Protein AF-A0A3B9HZZ0-F1 (afdb_monomer_lite)

Radius of gyration: 21.15 Å; chains: 1; bounding box: 70×58×38 Å

Sequence (218 aa):
KIHPSITGIDLSHSAGIDRVEHLLAAAEKCGLFVMIHGGLSPDCQNSAAVRYGEAKYLSNVDWSLTKATVVIAHAGLFGHSDDDCRKNVLPIMEKLFQQHDHLAVDTSGISFNPLCLLLRSFDQKKIYFGSDALYEKPWMAMVRLWCALLQTAENCDEALVEIVGTNSSKLLAQRTASDPKERGVDEPFSRCNRIAQQLPTPEPYPVQDELSSKEYGS

Secondary structure (DSSP, 8-state):
-B-HHHHT--TTSHHHHHHHHHHHHHHHHHT--EEEE-S--TT-SSTTGGGTT-HHHHTTS-GGG--S-EEEEGGG-TT--HHHIIIIIHHHHHHHHHH-TTEEEE-TT--HHHHHHHHHHS-GGGEE----TTTS-HHHHHHHHHHHHHHH-SSHHHHHHIIIIIHHHHHHHTTTSS-TTT-----SHHHHHHHHTTSPPPPPPP------------

Foldseek 3Di:
DAECLQVVQALVDPRSLVVVLVVQLVCQVVLHEAEYEAAADVPRPDPVSRCRRALVSVLSHDNVSHLAAYEHECLNCAPHDLVCLVPPGLVSSLVVCVVHVSYAYENERHDQNSLLVVLQSDDLLRYAYDHVVVVGPSVVSLVSLLVSLVVHPPDSVVSSCNRYPVNVVVNVVSNVVPPVVVPPDDDPPVVVVVVVVPDPDDDDDDPDDDDDDDDDDD

Structure (mmCIF, N/CA/C/O backbone):
data_AF-A0A3B9HZZ0-F1
#
_entry.id   AF-A0A3B9HZZ0-F1
#
loop_
_atom_site.group_PDB
_atom_site.id
_atom_site.type_symbol
_atom_site.label_atom_id
_atom_site.label_alt_id
_atom_site.label_comp_id
_atom_site.label_asym_id
_atom_site.label_entity_id
_atom_site.label_seq_id
_atom_site.pdbx_PDB_ins_code
_atom_site.Cartn_x
_atom_site.Cartn_y
_atom_site.Cartn_z
_atom_site.occupancy
_atom_site.B_iso_or_equiv
_atom_site.auth_seq_id
_atom_site.auth_comp_id
_atom_site.auth_asym_id
_atom_site.auth_atom_id
_atom_site.pdbx_PDB_model_num
ATOM 1 N N . LYS A 1 1 ? -0.605 -14.035 1.118 1.00 94.69 1 LYS A N 1
ATOM 2 C CA . LYS A 1 1 ? 0.242 -13.022 0.447 1.00 94.69 1 LYS A CA 1
ATOM 3 C C . LYS A 1 1 ? 0.314 -13.359 -1.034 1.00 94.69 1 LYS A C 1
ATOM 5 O O . LYS A 1 1 ? 0.512 -14.524 -1.353 1.00 94.69 1 LYS A O 1
ATOM 10 N N . ILE A 1 2 ? 0.132 -12.374 -1.903 1.00 97.50 2 ILE A N 1
ATOM 11 C CA . ILE A 1 2 ? 0.264 -12.466 -3.357 1.00 97.50 2 ILE A CA 1
ATOM 12 C C . ILE A 1 2 ? 1.444 -11.573 -3.736 1.00 97.50 2 ILE A C 1
ATOM 14 O O . ILE A 1 2 ? 1.522 -10.439 -3.270 1.00 97.50 2 ILE A O 1
ATOM 18 N N . HIS A 1 3 ? 2.377 -12.067 -4.542 1.00 97.06 3 HIS A N 1
ATOM 19 C CA . HIS A 1 3 ? 3.512 -11.267 -5.000 1.00 97.06 3 HIS A CA 1
ATOM 20 C C . HIS A 1 3 ? 3.622 -11.355 -6.523 1.00 97.06 3 HIS A C 1
ATOM 22 O O . HIS A 1 3 ? 4.383 -12.190 -7.011 1.00 97.06 3 HIS A O 1
ATOM 28 N N . PRO A 1 4 ? 2.892 -10.504 -7.275 1.00 97.25 4 PRO A N 1
ATOM 29 C CA . PRO A 1 4 ? 2.731 -10.653 -8.722 1.00 97.25 4 PRO A CA 1
ATOM 30 C C . PRO A 1 4 ? 4.053 -10.841 -9.469 1.00 97.25 4 PRO A C 1
ATOM 32 O O . PRO A 1 4 ? 4.198 -11.806 -10.215 1.00 97.25 4 PRO A O 1
ATOM 35 N N . SER A 1 5 ? 5.053 -10.012 -9.162 1.00 96.50 5 SER A N 1
ATOM 36 C CA . SER A 1 5 ? 6.380 -10.061 -9.780 1.00 96.50 5 SER A CA 1
ATOM 37 C C . SER A 1 5 ? 7.127 -11.376 -9.525 1.00 96.50 5 SER A C 1
ATOM 39 O O . SER A 1 5 ? 7.580 -12.025 -10.462 1.00 96.50 5 SER A O 1
ATOM 41 N N . ILE A 1 6 ? 7.224 -11.820 -8.266 1.00 94.94 6 ILE A N 1
ATOM 42 C CA . ILE A 1 6 ? 7.986 -13.029 -7.900 1.00 94.94 6 ILE A CA 1
ATOM 43 C C . ILE A 1 6 ? 7.276 -14.305 -8.351 1.00 94.94 6 ILE A C 1
ATOM 45 O O . ILE A 1 6 ? 7.921 -15.263 -8.765 1.00 94.94 6 ILE A O 1
ATOM 49 N N . THR A 1 7 ? 5.944 -14.324 -8.303 1.00 94.94 7 THR A N 1
ATOM 50 C CA . THR A 1 7 ? 5.149 -15.488 -8.715 1.00 94.94 7 THR A CA 1
ATOM 51 C C . THR A 1 7 ? 4.794 -15.488 -10.205 1.00 94.94 7 THR A C 1
ATOM 53 O O . THR A 1 7 ? 4.089 -16.392 -10.649 1.00 94.94 7 THR A O 1
ATOM 56 N N . GLY A 1 8 ? 5.233 -14.479 -10.968 1.00 95.69 8 GLY A N 1
ATOM 57 C CA . GLY A 1 8 ? 4.951 -14.344 -12.400 1.00 95.69 8 GLY A CA 1
ATOM 58 C C . GLY A 1 8 ? 3.464 -14.191 -12.741 1.00 95.69 8 GLY A C 1
ATOM 59 O O . GLY A 1 8 ? 3.021 -14.683 -13.774 1.00 95.69 8 GLY A O 1
ATOM 60 N N . ILE A 1 9 ? 2.674 -13.564 -11.866 1.00 97.44 9 ILE A N 1
ATOM 61 C CA . ILE A 1 9 ? 1.252 -13.298 -12.115 1.00 97.44 9 ILE A CA 1
ATOM 62 C C . ILE A 1 9 ? 1.153 -11.939 -12.803 1.00 97.44 9 ILE A C 1
ATOM 64 O O . ILE A 1 9 ? 1.302 -10.908 -12.155 1.00 97.44 9 ILE A O 1
ATOM 68 N N . ASP A 1 10 ? 0.931 -11.946 -14.114 1.00 97.31 10 ASP A N 1
ATOM 69 C CA . ASP A 1 10 ? 0.887 -10.730 -14.924 1.00 97.31 10 ASP A CA 1
ATOM 70 C C . ASP A 1 10 ? -0.478 -10.031 -14.852 1.00 97.31 10 ASP A C 1
ATOM 72 O O . ASP A 1 10 ? -1.420 -10.407 -15.549 1.00 97.31 10 ASP A O 1
ATOM 76 N N . LEU A 1 11 ? -0.574 -8.980 -14.037 1.00 97.12 11 LEU A N 1
ATOM 77 C CA . LEU A 1 11 ? -1.801 -8.189 -13.871 1.00 97.12 11 LEU A CA 1
ATOM 78 C C . LEU A 1 11 ? -2.111 -7.251 -15.054 1.00 97.12 11 LEU A C 1
ATOM 80 O O . LEU A 1 11 ? -3.117 -6.541 -15.035 1.00 97.12 11 LEU A O 1
ATOM 84 N N . SER A 1 12 ? -1.272 -7.233 -16.094 1.00 96.44 12 SER A N 1
ATOM 85 C CA . SER A 1 12 ? -1.587 -6.562 -17.361 1.00 96.44 12 SER A CA 1
ATOM 86 C C . SER A 1 12 ? -2.405 -7.436 -18.321 1.00 96.44 12 SER A C 1
ATOM 88 O O . SER A 1 12 ? -2.917 -6.930 -19.318 1.00 96.44 12 SER A O 1
ATOM 90 N N . HIS A 1 13 ? -2.575 -8.725 -18.006 1.00 97.25 13 HIS A N 1
ATOM 91 C CA . HIS A 1 13 ? -3.322 -9.690 -18.811 1.00 97.25 13 HIS A CA 1
ATOM 92 C C . HIS A 1 13 ? -4.474 -10.315 -18.013 1.00 97.25 13 HIS A C 1
ATOM 94 O O . HIS A 1 13 ? -4.364 -10.536 -16.806 1.00 97.25 13 HIS A O 1
ATOM 100 N N . SER A 1 14 ? -5.558 -10.682 -18.707 1.00 97.75 14 SER A N 1
ATOM 101 C CA . SER A 1 14 ? -6.758 -11.264 -18.083 1.00 97.75 14 SER A CA 1
ATOM 102 C C . SER A 1 14 ? -6.449 -12.498 -17.237 1.00 97.75 14 SER A C 1
ATOM 104 O O . SER A 1 14 ? -6.903 -12.585 -16.109 1.00 97.75 14 SER A O 1
ATOM 106 N N . ALA A 1 15 ? -5.584 -13.402 -17.703 1.00 97.94 15 ALA A N 1
ATOM 107 C CA . ALA A 1 15 ? -5.243 -14.612 -16.952 1.00 97.94 15 ALA A CA 1
ATOM 108 C C . ALA A 1 15 ? -4.588 -14.330 -15.582 1.00 97.94 15 ALA A C 1
ATOM 110 O O . ALA A 1 15 ? -4.782 -15.090 -14.631 1.00 97.94 15 ALA A O 1
ATOM 111 N N . GLY A 1 16 ? -3.788 -13.262 -15.466 1.00 98.00 16 GLY A N 1
ATOM 112 C CA . GLY A 1 16 ? -3.197 -12.871 -14.186 1.00 98.00 16 GLY A CA 1
ATOM 113 C C . GLY A 1 16 ? -4.202 -12.169 -13.277 1.00 98.00 16 GLY A C 1
ATOM 114 O O . GLY A 1 16 ? -4.223 -12.454 -12.079 1.00 98.00 16 GLY A O 1
ATOM 115 N N . ILE A 1 17 ? -5.063 -11.326 -13.856 1.00 98.50 17 ILE A N 1
ATOM 116 C CA . ILE A 1 17 ? -6.191 -10.687 -13.165 1.00 98.50 17 ILE A CA 1
ATOM 117 C C . ILE A 1 17 ? -7.118 -11.761 -12.585 1.00 98.50 17 ILE A C 1
ATOM 119 O O . ILE A 1 17 ? -7.255 -11.840 -11.364 1.00 98.50 17 ILE A O 1
ATOM 123 N N . ASP A 1 18 ? -7.616 -12.670 -13.428 1.00 98.38 18 ASP A N 1
ATOM 124 C CA . ASP A 1 18 ? -8.484 -13.786 -13.045 1.00 98.38 18 ASP A CA 1
ATOM 125 C C . ASP A 1 18 ? -7.866 -14.573 -11.886 1.00 98.38 18 ASP A C 1
ATOM 127 O O . ASP A 1 18 ? -8.537 -14.928 -10.916 1.00 98.38 18 ASP A O 1
ATOM 131 N N . ARG A 1 19 ? -6.558 -14.847 -11.940 1.00 98.06 19 ARG A N 1
ATOM 132 C CA . ARG A 1 19 ? -5.873 -15.589 -10.877 1.00 98.06 19 ARG A CA 1
ATOM 133 C C . ARG A 1 19 ? -5.902 -14.854 -9.538 1.00 98.06 19 ARG A C 1
ATOM 135 O O . ARG A 1 19 ? -6.089 -15.510 -8.513 1.00 98.06 19 ARG A O 1
ATOM 142 N N . VAL A 1 20 ? -5.702 -13.536 -9.517 1.00 98.25 20 VAL A N 1
ATOM 143 C CA . VAL A 1 20 ? -5.818 -12.744 -8.281 1.00 98.25 20 VAL A CA 1
ATOM 144 C C . VAL A 1 20 ? -7.258 -12.722 -7.793 1.00 98.25 20 VAL A C 1
ATOM 146 O O . VAL A 1 20 ? -7.489 -12.971 -6.614 1.00 98.25 20 VAL A O 1
ATOM 149 N N . GLU A 1 21 ? -8.220 -12.521 -8.681 1.00 98.25 21 GLU A N 1
ATOM 150 C CA . GLU A 1 21 ? -9.646 -12.495 -8.351 1.00 98.25 21 GLU A CA 1
ATOM 151 C C . GLU A 1 21 ? -10.127 -13.806 -7.708 1.00 98.25 21 GLU A C 1
ATOM 153 O O . GLU A 1 21 ? -10.795 -13.793 -6.670 1.00 98.25 21 GLU A O 1
ATOM 158 N N . HIS A 1 22 ? -9.684 -14.957 -8.224 1.00 97.69 22 HIS A N 1
ATOM 159 C CA . HIS A 1 22 ? -9.945 -16.255 -7.594 1.00 97.69 22 HIS A CA 1
ATOM 160 C C . HIS A 1 22 ? -9.327 -16.361 -6.191 1.00 97.69 22 HIS A C 1
ATOM 162 O O . HIS A 1 22 ? -9.936 -16.946 -5.290 1.00 97.69 22 HIS A O 1
ATOM 168 N N . LEU A 1 23 ? -8.130 -15.800 -5.978 1.00 96.81 23 LEU A N 1
ATOM 169 C CA . LEU A 1 23 ? -7.490 -15.769 -4.659 1.00 96.81 23 LEU A CA 1
ATOM 170 C C . LEU A 1 23 ? -8.239 -14.851 -3.685 1.00 96.81 23 LEU A C 1
ATOM 172 O O . LEU A 1 23 ? -8.365 -15.214 -2.516 1.00 96.81 23 LEU A O 1
ATOM 176 N N . LEU A 1 24 ? -8.766 -13.712 -4.148 1.00 96.75 24 LEU A N 1
ATOM 177 C CA . LEU A 1 24 ? -9.600 -12.811 -3.343 1.00 96.75 24 LEU A CA 1
ATOM 178 C C . LEU A 1 24 ? -10.889 -13.511 -2.895 1.00 96.75 24 LEU A C 1
ATOM 180 O O . LEU A 1 24 ? -11.183 -13.550 -1.699 1.00 96.75 24 LEU A O 1
ATOM 184 N N . ALA A 1 25 ? -11.601 -14.145 -3.829 1.00 95.19 25 ALA A N 1
ATOM 185 C CA . ALA A 1 25 ? -12.824 -14.887 -3.531 1.00 95.19 25 ALA A CA 1
ATOM 186 C C . ALA A 1 25 ? -12.575 -16.080 -2.586 1.00 95.19 25 ALA A C 1
ATOM 188 O O . ALA A 1 25 ? -13.404 -16.399 -1.731 1.00 95.19 25 ALA A O 1
ATOM 189 N N . ALA A 1 26 ? -11.429 -16.757 -2.716 1.00 93.94 26 ALA A N 1
ATOM 190 C CA . ALA A 1 26 ? -11.036 -17.826 -1.801 1.00 93.94 26 ALA A CA 1
ATOM 191 C C . ALA A 1 26 ? -10.685 -17.293 -0.401 1.00 93.94 26 ALA A C 1
ATOM 193 O O . ALA A 1 26 ? -11.052 -17.910 0.599 1.00 93.94 26 ALA A O 1
ATOM 194 N N . ALA A 1 27 ? -9.998 -16.152 -0.318 1.00 91.44 27 ALA A N 1
ATOM 195 C CA . ALA A 1 27 ? -9.627 -15.529 0.947 1.00 91.44 27 ALA A CA 1
ATOM 196 C C . ALA A 1 27 ? -10.857 -15.096 1.758 1.00 91.44 27 ALA A C 1
ATOM 198 O O . ALA A 1 27 ? -10.907 -15.381 2.955 1.00 91.44 27 ALA A O 1
ATOM 199 N N . GLU A 1 28 ? -11.873 -14.531 1.095 1.00 90.00 28 GLU A N 1
ATOM 200 C CA . GLU A 1 28 ? -13.177 -14.210 1.693 1.00 90.00 28 GLU A CA 1
ATOM 201 C C . GLU A 1 28 ? -13.801 -15.446 2.356 1.00 90.00 28 GLU A C 1
ATOM 203 O O . GLU A 1 28 ? -14.109 -15.438 3.547 1.00 90.00 28 GLU A O 1
ATOM 208 N N . LYS A 1 29 ? -13.903 -16.562 1.620 1.00 90.44 29 LYS A N 1
ATOM 209 C CA . LYS A 1 29 ? -14.470 -17.823 2.139 1.00 90.44 29 LYS A CA 1
ATOM 210 C C . LYS A 1 29 ? -13.692 -18.378 3.333 1.00 90.44 29 LYS A C 1
ATOM 212 O O . LYS A 1 29 ? -14.265 -19.020 4.213 1.00 90.44 29 LYS A O 1
ATOM 217 N N . CYS A 1 30 ? -12.385 -18.143 3.368 1.00 89.12 30 CYS A N 1
ATOM 218 C CA . CYS A 1 30 ? -11.520 -18.569 4.462 1.00 89.12 30 CYS A CA 1
ATOM 219 C C . CYS A 1 30 ? -11.508 -17.585 5.646 1.00 89.12 30 CYS A C 1
ATOM 221 O O . CYS A 1 30 ? -10.978 -17.936 6.705 1.00 89.12 30 CYS A O 1
ATOM 223 N N . GLY A 1 31 ? -12.085 -16.387 5.504 1.00 87.94 31 GLY A N 1
ATOM 224 C CA . GLY A 1 31 ? -11.996 -15.317 6.499 1.00 87.94 31 GLY A CA 1
ATOM 225 C C . GLY A 1 31 ? -10.560 -14.826 6.694 1.00 87.94 31 GLY A C 1
ATOM 226 O O . GLY A 1 31 ? -10.133 -14.576 7.821 1.00 87.94 31 GLY A O 1
ATOM 227 N N . LEU A 1 32 ? -9.775 -14.782 5.615 1.00 90.62 32 LEU A N 1
ATOM 228 C CA . LEU A 1 32 ? -8.387 -14.331 5.637 1.00 90.62 32 LEU A CA 1
ATOM 229 C C . LEU A 1 32 ? -8.271 -12.985 4.931 1.00 90.62 32 LEU A C 1
ATOM 231 O O . LEU A 1 32 ? -8.752 -12.824 3.813 1.00 90.62 32 LEU A O 1
ATOM 235 N N . PHE A 1 33 ? -7.560 -12.047 5.552 1.00 94.44 33 PHE A N 1
ATOM 236 C CA . PHE A 1 33 ? -7.118 -10.853 4.847 1.00 94.44 33 PHE A CA 1
ATOM 237 C C . PHE A 1 33 ? -6.117 -11.231 3.748 1.00 94.44 33 PHE A C 1
ATOM 239 O O . PHE A 1 33 ? -5.389 -12.231 3.837 1.00 94.44 33 PHE A O 1
ATOM 246 N N . VAL A 1 34 ? -6.051 -10.406 2.711 1.00 96.44 34 VAL A N 1
ATOM 247 C CA . VAL A 1 34 ? -5.092 -10.568 1.620 1.00 96.44 34 VAL A CA 1
ATOM 248 C C . VAL A 1 34 ? -4.033 -9.493 1.746 1.00 96.44 34 VAL A C 1
ATOM 250 O O . VAL A 1 34 ? -4.322 -8.343 2.034 1.00 96.44 34 VAL A O 1
ATOM 253 N N . MET A 1 35 ? -2.783 -9.871 1.518 1.00 97.50 35 MET A N 1
ATOM 254 C CA . MET A 1 35 ? -1.702 -8.917 1.310 1.00 97.50 35 MET A CA 1
ATOM 255 C C . MET A 1 35 ? -1.186 -9.118 -0.104 1.00 97.50 35 MET A C 1
ATOM 257 O O . MET A 1 35 ? -0.834 -10.252 -0.444 1.00 97.50 35 MET A O 1
ATOM 261 N N . ILE A 1 36 ? -1.147 -8.063 -0.907 1.00 98.38 36 ILE A N 1
ATOM 262 C CA . ILE A 1 36 ? -0.610 -8.088 -2.267 1.00 98.38 36 ILE A CA 1
ATOM 263 C C . ILE A 1 36 ? 0.563 -7.119 -2.384 1.00 98.38 36 ILE A C 1
ATOM 265 O O . ILE A 1 36 ? 0.496 -6.000 -1.892 1.00 98.38 36 ILE A O 1
ATOM 269 N N . HIS A 1 37 ? 1.651 -7.562 -3.010 1.00 97.81 37 HIS A N 1
ATOM 270 C CA . HIS A 1 37 ? 2.793 -6.697 -3.299 1.00 97.81 37 HIS A CA 1
ATOM 271 C C . HIS A 1 37 ? 2.400 -5.598 -4.287 1.00 97.81 37 HIS A C 1
ATOM 273 O O . HIS A 1 37 ? 1.934 -5.919 -5.382 1.00 97.81 37 HIS A O 1
ATOM 279 N N . GLY A 1 38 ? 2.613 -4.336 -3.910 1.00 97.31 38 GLY A N 1
ATOM 280 C CA . GLY A 1 38 ? 2.399 -3.178 -4.770 1.00 97.31 38 GLY A CA 1
ATOM 281 C C . GLY A 1 38 ? 3.704 -2.475 -5.148 1.00 97.31 38 GLY A C 1
ATOM 282 O O . GLY A 1 38 ? 4.652 -2.427 -4.367 1.00 97.31 38 GLY A O 1
ATOM 283 N N . GLY A 1 39 ? 3.719 -1.882 -6.339 1.00 96.81 39 GLY A N 1
ATOM 284 C CA . GLY A 1 39 ? 4.863 -1.162 -6.897 1.00 96.81 39 GLY A CA 1
ATOM 285 C C . GLY A 1 39 ? 5.739 -2.046 -7.780 1.00 96.81 39 GLY A C 1
ATOM 286 O O . GLY A 1 39 ? 5.318 -3.103 -8.262 1.00 96.81 39 GLY A O 1
ATOM 287 N N . LEU A 1 40 ? 6.970 -1.599 -8.007 1.00 96.88 40 LEU A N 1
ATOM 288 C CA . LEU A 1 40 ? 7.963 -2.341 -8.775 1.00 96.88 40 LEU A CA 1
ATOM 289 C C . LEU A 1 40 ? 8.542 -3.506 -7.961 1.00 96.88 40 LEU A C 1
ATOM 291 O O . LEU A 1 40 ? 8.210 -3.748 -6.802 1.00 96.88 40 LEU A O 1
ATOM 295 N N . SER A 1 41 ? 9.413 -4.290 -8.580 1.00 94.62 41 SER A N 1
ATOM 296 C CA . SER A 1 41 ? 10.226 -5.305 -7.906 1.00 94.62 41 SER A CA 1
ATOM 297 C C . SER A 1 41 ? 11.591 -5.363 -8.585 1.00 94.62 41 SER A C 1
ATOM 299 O O . SER A 1 41 ? 11.821 -6.275 -9.376 1.00 94.62 41 SER A O 1
ATOM 301 N N . PRO A 1 42 ? 12.463 -4.361 -8.365 1.00 91.44 42 PRO A N 1
ATOM 302 C CA . PRO A 1 42 ? 13.707 -4.198 -9.121 1.00 91.44 42 PRO A CA 1
ATOM 303 C C . PRO A 1 42 ? 14.648 -5.405 -9.011 1.00 91.44 42 PRO A C 1
ATOM 305 O O . PRO A 1 42 ? 15.357 -5.703 -9.965 1.00 91.44 42 PRO A O 1
ATOM 308 N N . ASP A 1 43 ? 14.585 -6.143 -7.901 1.00 88.50 43 ASP A N 1
ATOM 309 C CA . ASP A 1 43 ? 15.397 -7.345 -7.671 1.00 88.50 43 ASP A CA 1
ATOM 310 C C . ASP A 1 43 ? 14.804 -8.620 -8.305 1.00 88.50 43 ASP A C 1
ATOM 312 O O . ASP A 1 43 ? 15.331 -9.722 -8.139 1.00 88.50 43 ASP A O 1
ATOM 316 N N . CYS A 1 44 ? 13.685 -8.509 -9.028 1.00 92.12 44 CYS A N 1
ATOM 317 C CA . CYS A 1 44 ? 13.097 -9.639 -9.733 1.00 92.12 44 CYS A CA 1
ATOM 318 C C . CYS A 1 44 ? 13.990 -10.055 -10.910 1.00 92.12 44 CYS A C 1
ATOM 320 O O . CYS A 1 44 ? 14.267 -9.266 -11.810 1.00 92.12 44 CYS A O 1
ATOM 322 N N . GLN A 1 45 ? 14.386 -11.331 -10.942 1.00 91.38 45 GLN A N 1
ATOM 323 C CA . GLN A 1 45 ? 15.230 -11.880 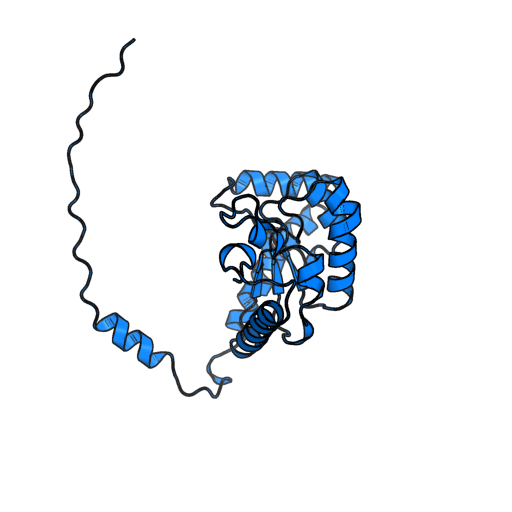-12.011 1.00 91.38 45 GLN A CA 1
ATOM 324 C C . GLN A 1 45 ? 14.578 -11.783 -13.399 1.00 91.38 45 GLN A C 1
ATOM 326 O O . GLN A 1 45 ? 15.271 -11.649 -14.405 1.00 91.38 45 GLN A O 1
ATOM 331 N N . ASN A 1 46 ? 13.244 -11.849 -13.464 1.00 94.06 46 ASN A N 1
ATOM 332 C CA . ASN A 1 46 ? 12.501 -11.655 -14.700 1.00 94.06 46 ASN A CA 1
ATOM 333 C C . ASN A 1 46 ? 12.179 -10.165 -14.885 1.00 94.06 46 ASN A C 1
ATOM 335 O O . ASN A 1 46 ? 11.256 -9.640 -14.260 1.00 94.06 46 ASN A O 1
ATOM 339 N N . SER A 1 47 ? 12.897 -9.509 -15.798 1.00 93.50 47 SER A N 1
ATOM 340 C CA . SER A 1 47 ? 12.743 -8.078 -16.086 1.00 93.50 47 SER A CA 1
ATOM 341 C C . SER A 1 47 ? 11.328 -7.683 -16.520 1.00 93.50 47 SER A C 1
ATOM 343 O O . SER A 1 47 ? 10.881 -6.582 -16.200 1.00 93.50 47 SER A O 1
ATOM 345 N N . ALA A 1 48 ? 10.591 -8.574 -17.192 1.00 92.50 48 ALA A N 1
ATOM 346 C CA . ALA A 1 48 ? 9.198 -8.322 -17.558 1.00 92.50 48 ALA A CA 1
ATOM 347 C C . ALA A 1 48 ? 8.279 -8.311 -16.324 1.00 92.50 48 ALA A C 1
ATOM 349 O O . ALA A 1 48 ? 7.362 -7.495 -16.239 1.00 92.50 48 ALA A O 1
ATOM 350 N N . ALA A 1 49 ? 8.562 -9.170 -15.341 1.00 96.12 49 ALA A N 1
ATOM 351 C CA . ALA A 1 49 ? 7.734 -9.334 -14.151 1.00 96.12 49 ALA A CA 1
ATOM 352 C C . ALA A 1 49 ? 7.943 -8.240 -13.095 1.00 96.12 49 ALA A C 1
ATOM 354 O O . ALA A 1 49 ? 7.064 -8.046 -12.260 1.00 96.12 49 ALA A O 1
ATOM 355 N N . VAL A 1 50 ? 9.043 -7.475 -13.159 1.00 97.00 50 VAL A N 1
ATOM 356 C CA . VAL A 1 50 ? 9.343 -6.320 -12.276 1.00 97.00 50 VAL A CA 1
ATOM 357 C C . VAL A 1 50 ? 8.137 -5.395 -12.099 1.00 97.00 50 VAL A C 1
ATOM 359 O O . VAL A 1 50 ? 7.957 -4.793 -11.045 1.00 97.00 50 VAL A O 1
ATOM 362 N N . ARG A 1 51 ? 7.325 -5.272 -13.149 1.00 97.00 51 ARG A N 1
ATOM 363 C CA . ARG A 1 51 ? 6.241 -4.301 -13.269 1.00 97.00 51 ARG A CA 1
ATOM 364 C C . ARG A 1 51 ? 4.865 -4.854 -12.911 1.00 97.00 51 ARG A C 1
ATOM 366 O O . ARG A 1 51 ? 3.910 -4.090 -12.863 1.00 97.00 51 ARG A O 1
ATOM 373 N N . TYR A 1 52 ? 4.729 -6.154 -12.666 1.00 97.75 52 TYR A N 1
ATOM 374 C CA . TYR A 1 52 ? 3.415 -6.792 -12.526 1.00 97.75 52 TYR A CA 1
ATOM 375 C C . TYR A 1 52 ? 2.624 -6.331 -11.293 1.00 97.75 52 TYR A C 1
ATOM 377 O O . TYR A 1 52 ? 1.407 -6.480 -11.281 1.00 97.75 52 TYR A O 1
ATOM 385 N N . GLY A 1 53 ? 3.283 -5.751 -10.285 1.00 97.06 53 GLY A N 1
ATOM 386 C CA . GLY A 1 53 ? 2.646 -5.160 -9.101 1.00 97.06 53 GLY A CA 1
ATOM 387 C C . GLY A 1 53 ? 2.357 -3.654 -9.186 1.00 97.06 53 GLY A C 1
ATOM 388 O O . GLY A 1 53 ? 1.922 -3.079 -8.190 1.00 97.06 53 GLY A O 1
ATOM 389 N N . GLU A 1 54 ? 2.611 -2.983 -10.317 1.00 98.00 54 GLU A N 1
ATOM 390 C CA . GLU A 1 54 ? 2.389 -1.532 -10.440 1.00 98.00 54 GLU A CA 1
ATOM 391 C C . GLU A 1 54 ? 0.912 -1.146 -10.232 1.00 98.00 54 GLU A C 1
ATOM 393 O O . GLU A 1 54 ? -0.003 -1.859 -10.655 1.00 98.00 54 GLU A O 1
ATOM 398 N N . ALA A 1 55 ? 0.669 0.047 -9.674 1.00 98.06 55 ALA A N 1
ATOM 399 C CA . ALA A 1 55 ? -0.678 0.554 -9.384 1.00 98.06 55 ALA A CA 1
ATOM 400 C C . ALA A 1 55 ? -1.628 0.532 -10.595 1.00 98.06 55 ALA A C 1
ATOM 402 O O . ALA A 1 55 ? -2.786 0.147 -10.458 1.00 98.06 55 ALA A O 1
ATOM 403 N N . LYS A 1 56 ? -1.136 0.865 -11.797 1.00 98.00 56 LYS A N 1
ATOM 404 C CA . LYS A 1 56 ? -1.925 0.815 -13.045 1.00 98.00 56 LYS A CA 1
ATOM 405 C C . LYS A 1 56 ? -2.439 -0.580 -13.418 1.00 98.00 56 LYS A C 1
ATOM 407 O O . LYS A 1 56 ? -3.367 -0.688 -14.209 1.00 98.00 56 LYS A O 1
ATOM 412 N N . TYR A 1 57 ? -1.804 -1.642 -12.925 1.00 98.19 57 TYR A N 1
ATOM 413 C CA . TYR A 1 57 ? -2.248 -3.013 -13.169 1.00 98.19 57 TYR A CA 1
ATOM 414 C C . TYR A 1 57 ? -3.077 -3.535 -12.003 1.00 98.19 57 TYR A C 1
ATOM 416 O O . TYR A 1 57 ? -4.071 -4.219 -12.224 1.00 98.19 57 TYR A O 1
ATOM 424 N N . LEU A 1 58 ? -2.748 -3.130 -10.771 1.00 98.06 58 LEU A N 1
ATOM 425 C CA . LEU A 1 58 ? -3.629 -3.336 -9.619 1.00 98.06 58 LEU A CA 1
ATOM 426 C C . LEU A 1 58 ? -5.022 -2.736 -9.862 1.00 98.06 58 LEU A C 1
ATOM 428 O O . LEU A 1 58 ? -6.016 -3.322 -9.446 1.00 98.06 58 LEU A O 1
ATOM 432 N N . SER A 1 59 ? -5.124 -1.618 -10.588 1.00 97.56 59 SER A N 1
ATOM 433 C CA . SER A 1 59 ? -6.416 -1.014 -10.928 1.00 97.56 59 SER A CA 1
ATOM 434 C C . SER A 1 59 ? -7.283 -1.816 -11.899 1.00 97.56 59 SER A C 1
ATOM 436 O O . SER A 1 59 ? -8.431 -1.440 -12.111 1.00 97.56 59 SER A O 1
ATOM 438 N N . ASN A 1 60 ? -6.755 -2.887 -12.496 1.00 97.00 60 ASN A N 1
ATOM 439 C CA . ASN A 1 60 ? -7.517 -3.755 -13.395 1.00 97.00 60 ASN A CA 1
ATOM 440 C C . ASN A 1 60 ? -8.234 -4.897 -12.662 1.00 97.00 60 ASN A C 1
ATOM 442 O O . ASN A 1 60 ? -9.058 -5.567 -13.273 1.00 97.00 60 ASN A O 1
ATOM 446 N N . VAL A 1 61 ? -7.893 -5.146 -11.396 1.00 98.06 61 VAL A N 1
ATOM 447 C CA . VAL A 1 61 ? -8.472 -6.225 -10.587 1.00 98.06 61 VAL A CA 1
ATOM 448 C C . VAL A 1 61 ? -9.807 -5.775 -10.001 1.00 98.06 61 VAL A C 1
ATOM 450 O O . VAL A 1 61 ? -9.895 -4.677 -9.445 1.00 98.06 61 VAL A O 1
ATOM 453 N N . ASP A 1 62 ? -10.830 -6.630 -10.054 1.00 97.19 62 ASP A N 1
ATOM 454 C CA . ASP A 1 62 ? -12.073 -6.396 -9.323 1.00 97.19 62 ASP A CA 1
ATOM 455 C C . ASP A 1 62 ? -11.895 -6.681 -7.823 1.00 97.19 62 ASP A C 1
ATOM 457 O O . ASP A 1 62 ? -12.049 -7.799 -7.320 1.00 97.19 62 ASP A O 1
ATOM 461 N N . TRP A 1 63 ? -11.581 -5.627 -7.071 1.00 97.19 63 TRP A N 1
ATOM 462 C CA . TRP A 1 63 ? -11.422 -5.703 -5.620 1.00 97.19 63 TRP A CA 1
ATOM 463 C C . TRP A 1 63 ? -12.741 -5.920 -4.874 1.00 97.19 63 TRP A C 1
ATOM 465 O O . TRP A 1 63 ? -12.703 -6.255 -3.690 1.00 97.19 63 TRP A O 1
ATOM 475 N N . SER A 1 64 ? -13.901 -5.761 -5.525 1.00 95.31 64 SER A N 1
ATOM 476 C CA . SER A 1 64 ? -15.214 -5.952 -4.892 1.00 95.31 64 SER A CA 1
ATOM 477 C C . SER A 1 64 ? -15.573 -7.423 -4.645 1.00 95.31 64 SER A C 1
ATOM 479 O O . SER A 1 64 ? -16.511 -7.716 -3.902 1.00 95.31 64 SER A O 1
ATOM 481 N N . LEU A 1 65 ? -14.784 -8.356 -5.193 1.00 93.69 65 LEU A N 1
ATOM 482 C CA . LEU A 1 65 ? -14.944 -9.805 -5.021 1.00 93.69 65 LEU A CA 1
ATOM 483 C C . LEU A 1 65 ? -14.648 -10.313 -3.601 1.00 93.69 65 LEU A C 1
ATOM 485 O O . LEU A 1 65 ? -14.857 -11.492 -3.308 1.00 93.69 65 LEU A O 1
ATOM 489 N N . THR A 1 66 ? -14.153 -9.449 -2.719 1.00 93.88 66 THR A N 1
ATOM 490 C CA . THR A 1 66 ? -13.913 -9.750 -1.309 1.00 93.88 66 THR A CA 1
ATOM 491 C C . THR A 1 66 ? -14.355 -8.582 -0.436 1.00 93.88 66 THR A C 1
ATOM 493 O O . THR A 1 66 ? -14.308 -7.427 -0.858 1.00 93.88 66 THR A O 1
ATOM 496 N N . LYS A 1 67 ? -14.788 -8.884 0.787 1.00 91.44 67 LYS A N 1
ATOM 497 C CA . LYS A 1 67 ? -15.027 -7.896 1.847 1.00 91.44 67 LYS A CA 1
ATOM 498 C C . LYS A 1 67 ? -13.945 -7.964 2.921 1.00 91.44 67 LYS A C 1
ATOM 500 O O . LYS A 1 67 ? -13.831 -7.040 3.727 1.00 91.44 67 LYS A O 1
ATOM 505 N N . ALA A 1 68 ? -13.151 -9.035 2.941 1.00 92.19 68 ALA A N 1
ATOM 506 C CA . ALA A 1 68 ? -11.966 -9.141 3.773 1.00 92.19 68 ALA A CA 1
ATOM 507 C C . ALA A 1 68 ? -10.976 -8.018 3.448 1.00 92.19 68 ALA A C 1
ATOM 509 O O . ALA A 1 68 ? -10.842 -7.590 2.301 1.00 92.19 68 ALA A O 1
ATOM 510 N N . THR A 1 69 ? -10.243 -7.557 4.462 1.00 95.56 69 THR A N 1
ATOM 511 C CA . THR A 1 69 ? -9.244 -6.505 4.269 1.00 95.56 69 THR A CA 1
ATOM 512 C C . THR A 1 69 ? -8.190 -6.933 3.245 1.00 95.56 69 THR A C 1
ATOM 514 O O . THR A 1 69 ? -7.653 -8.043 3.311 1.00 95.56 69 THR A O 1
ATOM 517 N N . VAL A 1 70 ? -7.863 -6.036 2.315 1.00 97.75 70 VAL A N 1
ATOM 518 C CA . VAL A 1 70 ? -6.762 -6.217 1.363 1.00 97.75 70 VAL A CA 1
ATOM 519 C C . VAL A 1 70 ? -5.710 -5.148 1.624 1.00 97.75 70 VAL A C 1
ATOM 521 O O . VAL A 1 70 ? -5.959 -3.961 1.440 1.00 97.75 70 VAL A O 1
ATOM 524 N N . VAL A 1 71 ? -4.523 -5.575 2.046 1.00 98.12 71 VAL A N 1
ATOM 525 C CA . VAL A 1 71 ? -3.366 -4.707 2.270 1.00 98.12 71 VAL A CA 1
ATOM 526 C C . VAL A 1 71 ? -2.495 -4.699 1.016 1.00 98.12 71 VAL A C 1
ATOM 528 O O . VAL A 1 71 ? -1.931 -5.728 0.634 1.00 98.12 71 VAL A O 1
ATOM 531 N N . ILE A 1 72 ? -2.362 -3.540 0.380 1.00 98.50 72 ILE A N 1
ATOM 532 C CA . ILE A 1 72 ? -1.409 -3.312 -0.704 1.00 98.50 72 ILE A CA 1
ATOM 533 C C . ILE A 1 72 ? -0.071 -2.924 -0.071 1.00 98.50 72 ILE A C 1
ATOM 535 O O . ILE A 1 72 ? 0.085 -1.834 0.485 1.00 98.50 72 ILE A O 1
ATOM 539 N N . ALA A 1 73 ? 0.886 -3.848 -0.123 1.00 98.00 73 ALA A N 1
ATOM 540 C CA . ALA A 1 73 ? 2.195 -3.671 0.488 1.00 98.00 73 ALA A CA 1
ATOM 541 C C . ALA A 1 73 ? 2.954 -2.514 -0.166 1.00 98.00 73 ALA A C 1
ATOM 543 O O . ALA A 1 73 ? 2.802 -2.250 -1.366 1.00 98.00 73 ALA A O 1
ATOM 544 N N . HIS A 1 74 ? 3.756 -1.824 0.644 1.00 97.62 74 HIS A N 1
ATOM 545 C CA . HIS A 1 74 ? 4.525 -0.644 0.253 1.00 97.62 74 HIS A CA 1
ATOM 546 C C . HIS A 1 74 ? 3.664 0.490 -0.325 1.00 97.62 74 HIS A C 1
ATOM 548 O O . HIS A 1 74 ? 4.165 1.346 -1.057 1.00 97.62 74 HIS A O 1
ATOM 554 N N . ALA A 1 75 ? 2.352 0.461 -0.073 1.00 97.88 75 ALA A N 1
ATOM 555 C CA . ALA A 1 75 ? 1.357 1.366 -0.639 1.00 97.88 75 ALA A CA 1
ATOM 556 C C . ALA A 1 75 ? 1.358 1.483 -2.177 1.00 97.88 75 ALA A C 1
ATOM 558 O O . ALA A 1 75 ? 0.864 2.467 -2.724 1.00 97.88 75 ALA A O 1
ATOM 559 N N . GLY A 1 76 ? 1.934 0.510 -2.891 1.00 97.75 76 GLY A N 1
ATOM 560 C CA . GLY A 1 76 ? 2.153 0.627 -4.336 1.00 97.75 76 GLY A CA 1
ATOM 561 C C . GLY A 1 76 ? 3.348 1.502 -4.741 1.00 97.75 76 GLY A C 1
ATOM 562 O O . GLY A 1 76 ? 3.612 1.634 -5.930 1.00 97.75 76 GLY A O 1
ATOM 563 N N . LEU A 1 77 ? 4.077 2.089 -3.787 1.00 97.88 77 LEU A N 1
ATOM 564 C CA . LEU A 1 77 ? 5.129 3.088 -4.021 1.00 97.88 77 LEU A CA 1
ATOM 565 C C . LEU A 1 77 ? 6.531 2.479 -4.181 1.00 97.88 77 LEU A C 1
ATOM 567 O O . LEU A 1 77 ? 7.476 3.189 -4.524 1.00 97.88 77 LEU A O 1
ATOM 571 N N . PHE A 1 78 ? 6.699 1.179 -3.923 1.00 96.19 78 PHE A N 1
ATOM 572 C CA . PHE A 1 78 ? 8.019 0.550 -3.921 1.00 96.19 78 PHE A CA 1
ATOM 573 C C . PHE A 1 78 ? 8.727 0.667 -5.275 1.00 96.19 78 PHE A C 1
ATOM 575 O O . PHE A 1 78 ? 8.149 0.388 -6.326 1.00 96.19 78 PHE A O 1
ATOM 582 N N . GLY A 1 79 ? 9.999 1.068 -5.242 1.00 94.69 79 GLY A N 1
ATOM 583 C CA . GLY A 1 79 ? 10.846 1.229 -6.426 1.00 94.69 79 GLY A CA 1
ATOM 584 C C . GLY A 1 79 ? 10.537 2.451 -7.301 1.00 94.69 79 GLY A C 1
ATOM 585 O O . GLY A 1 79 ? 11.267 2.689 -8.262 1.00 94.69 79 GLY A O 1
ATOM 586 N N . HIS A 1 80 ? 9.510 3.242 -6.983 1.00 96.81 80 HIS A N 1
ATOM 587 C CA . HIS A 1 80 ? 9.183 4.467 -7.710 1.00 96.81 80 HIS A CA 1
ATOM 588 C C . HIS A 1 80 ? 9.936 5.683 -7.141 1.00 96.81 80 HIS A C 1
ATOM 590 O O . HIS A 1 80 ? 10.275 5.736 -5.958 1.00 96.81 80 HIS A O 1
ATOM 596 N N . SER A 1 81 ? 10.200 6.682 -7.988 1.00 95.88 81 SER A N 1
ATOM 597 C CA . SER A 1 81 ? 10.747 7.972 -7.546 1.00 95.88 81 SER A CA 1
ATOM 598 C C . SER A 1 81 ? 9.657 8.850 -6.924 1.00 95.88 81 SER A C 1
ATOM 600 O O . SER A 1 81 ? 8.472 8.640 -7.178 1.00 95.88 81 SER A O 1
ATOM 602 N N . ASP A 1 82 ? 10.036 9.879 -6.162 1.00 95.56 82 ASP A N 1
ATOM 603 C CA . ASP A 1 82 ? 9.084 10.822 -5.550 1.00 95.56 82 ASP A CA 1
ATOM 604 C C . ASP A 1 82 ? 8.156 11.488 -6.583 1.00 95.56 82 ASP A C 1
ATOM 606 O O . ASP A 1 82 ? 6.959 11.667 -6.342 1.00 95.56 82 ASP A O 1
ATOM 610 N N . ASP A 1 83 ? 8.708 11.858 -7.742 1.00 97.44 83 ASP A N 1
ATOM 611 C CA . ASP A 1 83 ? 7.962 12.509 -8.824 1.00 97.44 83 ASP A CA 1
ATOM 612 C C . ASP A 1 83 ? 6.951 11.550 -9.464 1.00 97.44 83 ASP A C 1
ATOM 614 O O . ASP A 1 83 ? 5.795 11.913 -9.685 1.00 97.44 83 ASP A O 1
ATOM 618 N N . ASP A 1 84 ? 7.367 10.304 -9.690 1.00 97.62 84 ASP A N 1
ATOM 619 C CA . ASP A 1 84 ? 6.514 9.262 -10.253 1.00 97.62 84 ASP A CA 1
ATOM 620 C C . ASP A 1 84 ? 5.410 8.843 -9.271 1.00 97.62 84 ASP A C 1
ATOM 622 O O . ASP A 1 84 ? 4.241 8.742 -9.650 1.00 97.62 84 ASP A O 1
ATOM 626 N N . CYS A 1 85 ? 5.749 8.725 -7.980 1.00 97.94 85 CYS A N 1
ATOM 627 C CA . CYS A 1 85 ? 4.783 8.495 -6.907 1.00 97.94 85 CYS A CA 1
ATOM 628 C C . CYS A 1 85 ? 3.666 9.543 -6.940 1.00 97.94 85 CYS A C 1
ATOM 630 O O . CYS A 1 85 ? 2.487 9.192 -6.927 1.00 97.94 85 CYS A O 1
ATOM 632 N N . ARG A 1 86 ? 4.030 10.829 -7.024 1.00 97.25 86 ARG A N 1
ATOM 633 C CA . ARG A 1 86 ? 3.075 11.945 -7.028 1.00 97.25 86 ARG A CA 1
ATOM 634 C C . ARG A 1 86 ? 2.223 11.991 -8.296 1.00 97.25 86 ARG A C 1
ATOM 636 O O . ARG A 1 86 ? 1.035 12.280 -8.208 1.00 97.25 86 ARG A O 1
ATOM 643 N N . LYS A 1 87 ? 2.828 11.790 -9.468 1.00 97.56 87 LYS A N 1
ATOM 644 C CA . LYS A 1 87 ? 2.156 12.013 -10.758 1.00 97.56 87 LYS A CA 1
ATOM 645 C C . LYS A 1 87 ? 1.353 10.813 -11.237 1.00 97.56 87 LYS A C 1
ATOM 647 O O . LYS A 1 87 ? 0.299 11.006 -11.835 1.00 97.56 87 LYS A O 1
ATOM 652 N N . ASN A 1 88 ? 1.851 9.603 -10.994 1.00 97.62 88 ASN A N 1
ATOM 653 C CA . ASN A 1 88 ? 1.364 8.405 -11.672 1.00 97.62 88 ASN A CA 1
ATOM 654 C C . ASN A 1 88 ? 0.846 7.332 -10.711 1.00 97.62 88 ASN A C 1
ATOM 656 O O . ASN A 1 88 ? -0.101 6.633 -11.058 1.00 97.62 88 ASN A O 1
ATOM 660 N N . VAL A 1 89 ? 1.431 7.191 -9.517 1.00 98.25 89 VAL A N 1
ATOM 661 C CA . VAL A 1 89 ? 1.069 6.094 -8.602 1.00 98.25 89 VAL A CA 1
ATOM 662 C C . VAL A 1 89 ? -0.060 6.494 -7.653 1.00 98.25 89 VAL A C 1
ATOM 664 O O . VAL A 1 89 ? -1.130 5.884 -7.679 1.00 98.25 89 VAL A O 1
ATOM 667 N N . LEU A 1 90 ? 0.143 7.536 -6.841 1.00 98.12 90 LEU A N 1
ATOM 668 C CA . LEU A 1 90 ? -0.813 7.952 -5.810 1.00 98.12 90 LEU A CA 1
ATOM 669 C C . LEU A 1 90 ? -2.205 8.288 -6.360 1.00 98.12 90 LEU A C 1
ATOM 671 O O . LEU A 1 90 ? -3.162 7.785 -5.781 1.00 98.12 90 LEU A O 1
ATOM 675 N N . PRO A 1 91 ? -2.371 9.006 -7.491 1.00 98.38 91 PRO A N 1
ATOM 676 C CA . PRO A 1 91 ? -3.708 9.284 -8.023 1.00 98.38 91 PRO A CA 1
ATOM 677 C C . PRO A 1 91 ? -4.520 8.019 -8.350 1.00 98.38 91 PRO A C 1
ATOM 679 O O . PRO A 1 91 ? -5.739 7.992 -8.181 1.00 98.38 91 PRO A O 1
ATOM 682 N N . ILE A 1 92 ? -3.854 6.949 -8.803 1.00 98.44 92 ILE A N 1
ATOM 683 C CA . ILE A 1 92 ? -4.505 5.659 -9.078 1.00 98.44 92 ILE A CA 1
ATOM 684 C C . ILE A 1 92 ? -4.901 4.983 -7.763 1.00 98.44 92 ILE A C 1
ATOM 686 O O . ILE A 1 92 ? -6.026 4.501 -7.625 1.00 98.44 92 ILE A O 1
ATOM 690 N N . MET A 1 93 ? -3.991 4.979 -6.789 1.00 98.44 93 MET A N 1
ATOM 691 C CA . MET A 1 93 ? -4.223 4.385 -5.473 1.00 98.44 93 MET A CA 1
ATOM 692 C C . MET A 1 93 ? -5.343 5.103 -4.707 1.00 98.44 93 MET A C 1
ATOM 694 O O . MET A 1 93 ? -6.218 4.450 -4.147 1.00 98.44 93 MET A O 1
ATOM 698 N N . GLU A 1 94 ? -5.377 6.436 -4.732 1.00 98.06 94 GLU A N 1
ATOM 699 C CA . GLU A 1 94 ? -6.440 7.246 -4.126 1.00 98.06 94 GLU A CA 1
ATOM 700 C C . GLU A 1 94 ? -7.805 6.904 -4.732 1.00 98.06 94 GLU A C 1
ATOM 702 O O . GLU A 1 94 ? -8.763 6.663 -3.997 1.00 98.06 94 GLU A O 1
ATOM 707 N N . LYS A 1 95 ? -7.888 6.791 -6.065 1.00 98.06 95 LYS A N 1
ATOM 708 C CA . LYS A 1 95 ? -9.121 6.385 -6.750 1.00 98.06 95 LYS A CA 1
ATOM 709 C C . LYS A 1 95 ? -9.584 4.993 -6.314 1.00 98.06 95 LYS A C 1
ATOM 711 O O . LYS A 1 95 ? -10.767 4.814 -6.038 1.00 98.06 95 LYS A O 1
ATOM 716 N N . LEU A 1 96 ? -8.670 4.027 -6.211 1.00 97.31 96 LEU A N 1
ATOM 717 C CA . LEU A 1 96 ? -9.000 2.683 -5.724 1.00 97.31 96 LEU A CA 1
ATOM 718 C C . LEU A 1 96 ? -9.561 2.717 -4.296 1.00 97.31 96 LEU A C 1
ATOM 720 O O . LEU A 1 96 ? -10.562 2.067 -4.004 1.00 97.31 96 LEU A O 1
ATOM 724 N N . PHE A 1 97 ? -8.967 3.517 -3.413 1.00 97.25 97 PHE A N 1
ATOM 725 C CA . PHE A 1 97 ? -9.367 3.599 -2.003 1.00 97.25 97 PHE A CA 1
ATOM 726 C C . PHE A 1 97 ? -10.670 4.365 -1.782 1.00 97.25 97 PHE A C 1
ATOM 728 O O . PHE A 1 97 ? -11.329 4.147 -0.764 1.00 97.25 97 PHE A O 1
ATOM 735 N N . GLN A 1 98 ? -11.043 5.241 -2.717 1.00 96.88 98 GLN A N 1
ATOM 736 C CA . GLN A 1 98 ? -12.361 5.878 -2.759 1.00 96.88 98 GLN A CA 1
ATOM 737 C C . GLN A 1 98 ? -13.464 4.898 -3.180 1.00 96.88 98 GLN A C 1
ATOM 739 O O . GLN A 1 98 ? -14.618 5.083 -2.809 1.00 96.88 98 GLN A O 1
ATOM 744 N N . GLN A 1 99 ? -13.124 3.874 -3.967 1.00 96.75 99 GLN A N 1
ATOM 745 C CA . GLN A 1 99 ? -14.079 2.884 -4.474 1.00 96.75 99 GLN A CA 1
ATOM 746 C C . GLN A 1 99 ? -14.260 1.690 -3.530 1.00 96.75 99 GLN A C 1
ATOM 748 O O . GLN A 1 99 ? -15.286 1.011 -3.589 1.00 96.75 99 GLN A O 1
ATOM 753 N N . HIS A 1 100 ? -13.271 1.423 -2.674 1.00 96.94 100 HIS A N 1
ATOM 754 C CA . HIS A 1 100 ? -13.198 0.196 -1.889 1.00 96.94 100 HIS A CA 1
ATOM 755 C C . HIS A 1 100 ? -12.734 0.467 -0.449 1.00 96.94 100 HIS A C 1
ATOM 757 O O . HIS A 1 100 ? -11.570 0.782 -0.184 1.00 96.94 100 HIS A O 1
ATOM 763 N N . ASP A 1 101 ? -13.649 0.306 0.508 1.00 95.81 101 ASP A N 1
ATOM 764 C CA . ASP A 1 101 ? -13.390 0.616 1.919 1.00 95.81 101 ASP A CA 1
ATOM 765 C C . ASP A 1 101 ? -12.522 -0.410 2.646 1.00 95.81 101 ASP A C 1
ATOM 767 O O . ASP A 1 101 ? -11.843 -0.065 3.613 1.00 95.81 101 ASP A O 1
ATOM 771 N N . HIS A 1 102 ? -12.507 -1.651 2.165 1.00 95.62 102 HIS A N 1
ATOM 772 C CA . HIS A 1 102 ? -11.706 -2.748 2.706 1.00 95.62 102 HIS A CA 1
ATOM 773 C C . HIS A 1 102 ? -10.241 -2.716 2.255 1.00 95.62 102 HIS A C 1
ATOM 775 O O . HIS A 1 102 ? -9.451 -3.546 2.716 1.00 95.62 102 HIS A O 1
ATOM 781 N N . LEU A 1 103 ? -9.862 -1.784 1.372 1.00 97.88 103 LEU A N 1
ATOM 782 C CA . LEU A 1 103 ? -8.469 -1.593 0.982 1.00 97.88 103 LEU A CA 1
ATOM 783 C C . LEU A 1 103 ? -7.686 -0.836 2.055 1.00 97.88 103 LEU A C 1
ATOM 785 O O . LEU A 1 103 ? -8.160 0.126 2.662 1.00 97.88 103 LEU A O 1
ATOM 789 N N . ALA A 1 104 ? -6.449 -1.271 2.235 1.00 98.19 104 ALA A N 1
ATOM 790 C CA . ALA A 1 104 ? -5.472 -0.686 3.128 1.00 98.19 104 ALA A CA 1
ATOM 791 C C . ALA A 1 104 ? -4.065 -0.760 2.526 1.00 98.19 104 ALA A C 1
ATOM 793 O O . ALA A 1 104 ? -3.829 -1.469 1.549 1.00 98.19 104 ALA A O 1
ATOM 794 N N . VAL A 1 105 ? -3.117 -0.046 3.122 1.00 98.50 105 VAL A N 1
ATOM 795 C CA . VAL A 1 105 ? -1.701 -0.050 2.732 1.00 98.50 105 VAL A CA 1
ATOM 796 C C . VAL A 1 105 ? -0.805 -0.311 3.932 1.00 98.50 105 VAL A C 1
ATOM 798 O O . VAL A 1 105 ? -1.218 -0.089 5.068 1.00 98.50 105 VAL A O 1
ATOM 801 N N . ASP A 1 106 ? 0.435 -0.729 3.690 1.00 98.19 106 ASP A N 1
ATOM 802 C CA . ASP A 1 106 ? 1.481 -0.701 4.714 1.00 98.19 106 ASP A CA 1
ATOM 803 C C . ASP A 1 106 ? 2.625 0.268 4.378 1.00 98.19 106 ASP A C 1
ATOM 805 O O . ASP A 1 106 ? 2.765 0.728 3.244 1.00 98.19 106 ASP A O 1
ATOM 809 N N . THR A 1 107 ? 3.437 0.581 5.391 1.00 98.19 107 THR A N 1
ATOM 810 C CA . THR A 1 107 ? 4.590 1.493 5.293 1.00 98.19 107 THR A CA 1
ATOM 811 C C . THR A 1 107 ? 5.908 0.799 4.936 1.00 98.19 107 THR A C 1
ATOM 813 O O . THR A 1 107 ? 6.960 1.441 4.973 1.00 98.19 107 THR A O 1
ATOM 816 N N . SER A 1 108 ? 5.896 -0.508 4.667 1.00 96.81 108 SER A N 1
ATOM 817 C CA . SER A 1 108 ? 7.128 -1.287 4.503 1.00 96.81 108 SER A CA 1
ATOM 818 C C . SER A 1 108 ? 7.906 -0.843 3.269 1.00 96.81 108 SER A C 1
ATOM 820 O O . SER A 1 108 ? 7.302 -0.478 2.268 1.00 96.81 108 SER A O 1
ATOM 822 N N . GLY A 1 109 ? 9.241 -0.840 3.309 1.00 94.81 109 GLY A N 1
ATOM 823 C CA . GLY A 1 109 ? 10.080 -0.563 2.131 1.00 94.81 109 GLY A CA 1
ATOM 824 C C . GLY A 1 109 ? 9.918 0.826 1.485 1.00 94.81 109 GLY A C 1
ATOM 825 O O . GLY A 1 109 ? 10.496 1.071 0.428 1.00 94.81 109 GLY A O 1
ATOM 826 N N . ILE A 1 110 ? 9.154 1.747 2.087 1.00 96.50 110 ILE A N 1
ATOM 827 C CA . ILE A 1 110 ? 8.924 3.091 1.542 1.00 96.50 110 ILE A CA 1
ATOM 828 C C . ILE A 1 110 ? 10.016 4.042 2.046 1.00 96.50 110 ILE A C 1
ATOM 830 O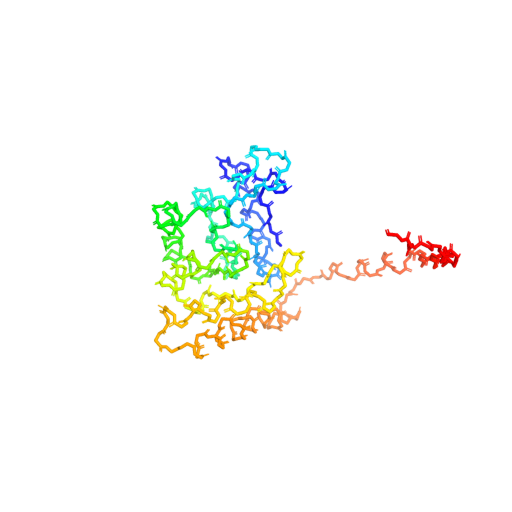 O . ILE A 1 110 ? 10.327 4.096 3.243 1.00 96.50 110 ILE A O 1
ATOM 834 N N . SER A 1 111 ? 10.602 4.816 1.131 1.00 95.62 111 SER A N 1
ATOM 835 C CA . SER A 1 111 ? 11.541 5.885 1.471 1.00 95.62 111 SER A CA 1
ATOM 836 C C . SER A 1 111 ? 10.821 7.082 2.113 1.00 95.62 111 SER A C 1
ATOM 838 O O . SER A 1 111 ? 9.596 7.184 2.117 1.00 95.62 111 SER A O 1
ATOM 840 N N . PHE A 1 112 ? 11.582 7.999 2.714 1.00 97.50 112 PHE A N 1
ATOM 841 C CA . PHE A 1 112 ? 11.021 9.065 3.550 1.00 97.50 112 PHE A CA 1
ATOM 842 C C . PHE A 1 112 ? 10.027 9.982 2.812 1.00 97.50 112 PHE A C 1
ATOM 844 O O . PHE A 1 112 ? 8.916 10.196 3.289 1.00 97.50 112 PHE A O 1
ATOM 851 N N . ASN A 1 113 ? 10.392 10.501 1.637 1.00 97.50 113 ASN A N 1
ATOM 852 C CA . ASN A 1 113 ? 9.540 11.449 0.916 1.00 97.50 113 ASN A CA 1
ATOM 853 C C . ASN A 1 113 ? 8.239 10.810 0.391 1.00 97.50 113 ASN A C 1
ATOM 855 O O . ASN A 1 113 ? 7.181 11.395 0.634 1.00 97.50 113 ASN A O 1
ATOM 859 N N . PRO A 1 114 ? 8.244 9.625 -0.257 1.00 97.38 114 PRO A N 1
ATOM 860 C CA . PRO A 1 114 ? 7.011 8.940 -0.635 1.00 97.38 114 PRO A CA 1
ATOM 861 C C . PRO A 1 114 ? 6.154 8.552 0.572 1.00 97.38 114 PRO A C 1
ATOM 863 O O . PRO A 1 114 ? 4.933 8.639 0.485 1.00 97.38 114 PRO A O 1
ATOM 866 N N . LEU A 1 115 ? 6.761 8.220 1.719 1.00 98.25 115 LEU A N 1
ATOM 867 C CA . LEU A 1 115 ? 6.020 7.999 2.963 1.00 98.25 115 LEU A CA 1
ATOM 868 C C . LEU A 1 115 ? 5.301 9.276 3.425 1.00 98.25 115 LEU A C 1
ATOM 870 O O . LEU A 1 115 ? 4.125 9.225 3.775 1.00 98.25 115 LEU A O 1
ATOM 874 N N . CYS A 1 116 ? 5.953 10.440 3.354 1.00 98.38 116 CYS A N 1
ATOM 875 C CA . CYS A 1 116 ? 5.298 11.719 3.638 1.00 98.38 116 CYS A CA 1
ATOM 876 C C . CYS A 1 116 ? 4.156 12.043 2.658 1.00 98.38 116 CYS A C 1
ATOM 878 O O . CYS A 1 116 ? 3.219 12.753 3.022 1.00 98.38 116 CYS A O 1
ATOM 880 N N . LEU A 1 117 ? 4.231 11.585 1.404 1.00 97.81 117 LEU A N 1
ATOM 881 C CA . LEU A 1 117 ? 3.125 11.725 0.452 1.00 97.81 117 LEU A CA 1
ATOM 882 C C . LEU A 1 117 ? 1.965 10.799 0.833 1.00 97.81 117 LEU A C 1
ATOM 884 O O . LEU A 1 117 ? 0.842 11.271 0.970 1.00 97.81 117 LEU A O 1
ATOM 888 N N . LEU A 1 118 ? 2.256 9.522 1.096 1.00 97.69 118 LEU A N 1
ATOM 889 C CA . LEU A 1 118 ? 1.284 8.528 1.551 1.00 97.69 118 LEU A CA 1
ATOM 890 C C . LEU A 1 118 ? 0.481 9.023 2.763 1.00 97.69 118 LEU A C 1
ATOM 892 O O . LEU A 1 118 ? -0.746 9.006 2.738 1.00 97.69 118 LEU A O 1
ATOM 896 N N . LEU A 1 119 ? 1.166 9.504 3.803 1.00 98.06 119 LEU A N 1
ATOM 897 C CA . LEU A 1 119 ? 0.531 9.950 5.049 1.00 98.06 119 LEU A CA 1
ATOM 898 C C . LEU A 1 119 ? -0.371 11.184 4.877 1.00 98.06 119 LEU A C 1
ATOM 900 O O . LEU A 1 119 ? -1.222 11.430 5.725 1.00 98.06 119 LEU A O 1
ATOM 904 N N . ARG A 1 120 ? -0.187 11.968 3.806 1.00 97.00 120 ARG A N 1
ATOM 905 C CA . ARG A 1 120 ? -1.070 13.097 3.459 1.00 97.00 120 ARG A CA 1
ATOM 906 C C . ARG A 1 120 ? -2.244 12.675 2.576 1.00 97.00 120 ARG A C 1
ATOM 908 O O . ARG A 1 120 ? -3.272 13.342 2.593 1.00 97.00 120 ARG A O 1
ATOM 915 N N . SER A 1 121 ? -2.070 11.611 1.795 1.00 96.19 121 SER A N 1
ATOM 916 C CA . SER A 1 121 ? -3.056 11.129 0.824 1.00 96.19 121 SER A CA 1
ATOM 917 C C . SER A 1 121 ? -4.113 10.203 1.428 1.00 96.19 121 SER A C 1
ATOM 919 O O . SER A 1 121 ? -5.227 10.141 0.914 1.00 96.19 121 SER A O 1
ATOM 921 N N . PHE A 1 122 ? -3.791 9.473 2.500 1.00 96.50 122 PHE A N 1
ATOM 922 C CA . PHE A 1 122 ? -4.671 8.434 3.040 1.00 96.50 122 PHE A CA 1
ATOM 923 C C . PHE A 1 122 ? -5.009 8.644 4.514 1.00 96.50 122 PHE A C 1
ATOM 925 O O . PHE A 1 122 ? -4.185 9.102 5.303 1.00 96.50 122 PHE A O 1
ATOM 932 N N . ASP A 1 123 ? -6.227 8.242 4.889 1.00 95.69 123 ASP A N 1
ATOM 933 C CA . ASP A 1 123 ? -6.638 8.145 6.289 1.00 95.69 123 ASP A CA 1
ATOM 934 C C . ASP A 1 123 ? -5.711 7.167 7.026 1.00 95.69 123 ASP A C 1
ATOM 936 O O . ASP A 1 123 ? -5.510 6.029 6.593 1.00 95.69 123 ASP A O 1
ATOM 940 N N . GLN A 1 124 ? -5.181 7.603 8.167 1.00 96.31 124 GLN A N 1
ATOM 941 C CA . GLN A 1 124 ? -4.298 6.826 9.034 1.00 96.31 124 GLN A CA 1
ATOM 942 C C . GLN A 1 124 ? -4.923 5.489 9.454 1.00 96.31 124 GLN A C 1
ATOM 944 O O . GLN A 1 124 ? -4.199 4.517 9.645 1.00 96.31 124 GLN A O 1
ATOM 949 N N . LYS A 1 125 ? -6.258 5.385 9.514 1.00 96.69 125 LYS A N 1
ATOM 950 C CA . LYS A 1 125 ? -6.990 4.131 9.791 1.00 96.69 125 LYS A CA 1
ATOM 951 C C . LYS A 1 125 ? -6.844 3.066 8.697 1.00 96.69 125 LYS A C 1
ATOM 953 O O . LYS A 1 125 ? -7.148 1.900 8.935 1.00 96.69 125 LYS A O 1
ATOM 958 N N . LYS A 1 126 ? -6.406 3.452 7.495 1.00 97.31 126 LYS A N 1
ATOM 959 C CA . LYS A 1 126 ? -6.140 2.545 6.366 1.00 97.31 126 LYS A CA 1
ATOM 960 C C . LYS A 1 126 ? -4.646 2.232 6.197 1.00 97.31 126 LYS A C 1
ATOM 962 O O . LYS A 1 126 ? -4.281 1.560 5.234 1.00 97.31 126 LYS A O 1
ATOM 967 N N . ILE A 1 127 ? -3.786 2.694 7.109 1.00 98.38 127 ILE A N 1
ATOM 968 C CA . ILE A 1 127 ? -2.329 2.536 7.025 1.00 98.38 127 ILE A CA 1
ATOM 969 C C . ILE A 1 127 ? -1.837 1.624 8.150 1.00 98.38 127 ILE A C 1
ATOM 971 O O . ILE A 1 127 ? -2.113 1.850 9.324 1.00 98.38 127 ILE A O 1
ATOM 975 N N . TYR A 1 128 ? -1.065 0.605 7.795 1.00 98.12 128 TYR A N 1
ATOM 976 C CA . TYR A 1 128 ? -0.455 -0.339 8.725 1.00 98.12 128 TYR A CA 1
ATOM 977 C C . TYR A 1 128 ? 1.051 -0.121 8.801 1.00 98.12 128 TYR A C 1
ATOM 979 O O . TYR A 1 128 ? 1.710 0.115 7.787 1.00 98.12 128 TYR A O 1
ATOM 987 N N . PHE A 1 129 ? 1.631 -0.263 9.990 1.00 98.00 129 PHE A N 1
ATOM 988 C CA . PHE A 1 129 ? 3.083 -0.309 10.091 1.00 98.00 129 PHE A CA 1
ATOM 989 C C . PHE A 1 129 ? 3.627 -1.612 9.500 1.00 98.00 129 PHE A C 1
ATOM 991 O O . PHE A 1 129 ? 3.303 -2.711 9.952 1.00 98.00 129 PHE A O 1
ATOM 998 N N . GLY A 1 130 ? 4.513 -1.473 8.521 1.00 96.81 130 GLY A N 1
ATOM 999 C CA . GLY A 1 130 ? 5.340 -2.552 8.004 1.00 96.81 130 GLY A CA 1
ATOM 1000 C C . GLY A 1 130 ? 6.803 -2.125 8.025 1.00 96.81 130 GLY A C 1
ATOM 1001 O O . GLY A 1 130 ? 7.122 -0.996 7.660 1.00 96.81 130 GLY A O 1
ATOM 1002 N N . SER A 1 131 ? 7.693 -3.017 8.464 1.00 95.62 131 SER A N 1
ATOM 1003 C CA . SER A 1 131 ? 9.125 -2.721 8.618 1.00 95.62 131 SER A CA 1
ATOM 1004 C C . SER A 1 131 ? 10.024 -3.332 7.550 1.00 95.62 131 SER A C 1
ATOM 1006 O O . SER A 1 131 ? 11.181 -2.948 7.455 1.00 95.62 131 SER A O 1
ATOM 1008 N N . ASP A 1 132 ? 9.515 -4.309 6.802 1.00 92.38 132 ASP A N 1
ATOM 1009 C CA . ASP A 1 132 ? 10.296 -5.137 5.880 1.00 92.38 132 ASP A CA 1
ATOM 1010 C C . ASP A 1 132 ? 11.567 -5.746 6.511 1.00 92.38 132 ASP A C 1
ATOM 1012 O O . ASP A 1 132 ? 12.674 -5.653 5.985 1.00 92.38 132 ASP A O 1
ATOM 1016 N N . ALA A 1 133 ? 11.402 -6.366 7.686 1.00 92.00 133 ALA A N 1
ATOM 1017 C CA . ALA A 1 133 ? 12.479 -6.758 8.606 1.00 92.00 133 ALA A CA 1
ATOM 1018 C C . ALA A 1 133 ? 13.601 -7.650 8.028 1.00 92.00 133 ALA A C 1
ATOM 1020 O O . ALA A 1 133 ? 14.641 -7.806 8.666 1.00 92.00 133 ALA A O 1
ATOM 1021 N N . LEU A 1 134 ? 13.390 -8.266 6.860 1.00 89.00 134 LEU A N 1
ATOM 1022 C CA . LEU A 1 134 ? 14.421 -9.034 6.154 1.00 89.00 134 LEU A CA 1
ATOM 1023 C C . LEU A 1 134 ? 15.436 -8.140 5.427 1.00 89.00 134 LEU A C 1
ATOM 1025 O O . LEU A 1 134 ? 16.580 -8.551 5.246 1.00 89.00 134 LEU A O 1
ATOM 1029 N N . TYR A 1 135 ? 15.026 -6.937 5.028 1.00 89.69 135 TYR A N 1
ATOM 1030 C CA . TYR A 1 135 ? 15.813 -6.012 4.210 1.00 89.69 135 TYR A CA 1
ATOM 1031 C C . TYR A 1 135 ? 16.155 -4.717 4.955 1.00 89.69 135 TYR A C 1
ATOM 1033 O O . TYR A 1 135 ? 17.143 -4.057 4.639 1.00 89.69 135 TYR A O 1
ATOM 1041 N N . GLU A 1 136 ? 15.377 -4.367 5.979 1.00 92.94 136 GLU A N 1
ATOM 1042 C CA . GLU A 1 136 ? 15.575 -3.179 6.801 1.00 92.94 136 GLU A CA 1
ATOM 1043 C C . GLU A 1 136 ? 15.528 -3.514 8.302 1.00 92.94 136 GLU A C 1
ATOM 1045 O O . GLU A 1 136 ? 14.775 -4.369 8.763 1.00 92.94 136 GLU A O 1
ATOM 1050 N N . LYS A 1 137 ? 16.326 -2.802 9.111 1.00 96.56 137 LYS A N 1
ATOM 1051 C CA . LYS A 1 137 ? 16.234 -2.897 10.574 1.00 96.56 137 LYS A CA 1
ATOM 1052 C C . LYS A 1 137 ? 14.895 -2.303 11.043 1.00 96.56 137 LYS A C 1
ATOM 1054 O O . LYS A 1 137 ? 14.667 -1.118 10.803 1.00 96.56 137 LYS A O 1
ATOM 1059 N N . PRO A 1 138 ? 14.058 -3.026 11.812 1.00 96.75 138 PRO A N 1
ATOM 1060 C CA . PRO A 1 138 ? 12.723 -2.537 12.173 1.00 96.75 138 PRO A CA 1
ATOM 1061 C C . PRO A 1 138 ? 12.679 -1.184 12.891 1.00 96.75 138 PRO A C 1
ATOM 1063 O O . PRO A 1 138 ? 11.762 -0.396 12.668 1.00 96.75 138 PRO A O 1
ATOM 1066 N N . TRP A 1 139 ? 13.679 -0.881 13.723 1.00 97.19 139 TRP A N 1
ATOM 1067 C CA . TRP A 1 139 ? 13.758 0.414 14.402 1.00 97.19 139 TRP A CA 1
ATOM 1068 C C . TRP A 1 139 ? 14.004 1.576 13.426 1.00 97.19 139 TRP A C 1
ATOM 1070 O O . TRP A 1 139 ? 13.537 2.680 13.683 1.00 97.19 139 TRP A O 1
ATOM 1080 N N . MET A 1 140 ? 14.689 1.347 12.297 1.00 97.62 140 MET A N 1
ATOM 1081 C CA . MET A 1 140 ? 14.909 2.377 11.274 1.00 97.62 140 MET A CA 1
ATOM 1082 C C . MET A 1 140 ? 13.603 2.719 10.562 1.00 97.62 140 MET A C 1
ATOM 1084 O O . MET A 1 140 ? 13.284 3.900 10.422 1.00 97.62 140 MET A O 1
ATOM 1088 N N . ALA A 1 141 ? 12.814 1.703 10.201 1.00 97.75 141 ALA A N 1
ATOM 1089 C CA . ALA A 1 141 ? 11.479 1.895 9.642 1.00 97.75 141 ALA A CA 1
ATOM 1090 C C . ALA A 1 141 ? 10.569 2.665 10.618 1.00 97.75 141 ALA A C 1
ATOM 1092 O O . ALA A 1 141 ? 9.862 3.585 10.209 1.00 97.75 141 ALA A O 1
ATOM 1093 N N . MET A 1 142 ? 10.639 2.349 11.918 1.00 98.19 142 MET A N 1
ATOM 1094 C CA . MET A 1 142 ? 9.885 3.058 12.959 1.00 98.19 142 MET A CA 1
ATOM 1095 C C . MET A 1 142 ? 10.293 4.532 13.074 1.00 98.19 142 MET A C 1
ATOM 1097 O O . MET A 1 142 ? 9.436 5.412 13.069 1.00 98.19 142 MET A O 1
ATOM 1101 N N . VAL A 1 143 ? 11.597 4.822 13.134 1.00 98.25 143 VAL A N 1
ATOM 1102 C CA . VAL A 1 143 ? 12.105 6.203 13.185 1.00 98.25 143 VAL A CA 1
ATOM 1103 C C . VAL A 1 143 ? 11.709 6.974 11.926 1.00 98.25 143 VAL A C 1
ATOM 1105 O O . VAL A 1 143 ? 11.285 8.123 12.026 1.00 98.25 143 VAL A O 1
ATOM 1108 N N . ARG A 1 144 ? 11.783 6.347 10.743 1.00 98.31 144 ARG A N 1
ATOM 1109 C CA . ARG A 1 144 ? 11.337 6.961 9.485 1.00 98.31 144 ARG A CA 1
ATOM 1110 C C . ARG A 1 144 ? 9.855 7.327 9.539 1.00 98.31 144 ARG A C 1
ATOM 1112 O O . ARG A 1 144 ? 9.517 8.453 9.181 1.00 98.31 144 ARG A O 1
ATOM 1119 N N . LEU A 1 145 ? 8.998 6.410 9.997 1.00 98.56 145 LEU A N 1
ATOM 1120 C CA . LEU A 1 145 ? 7.568 6.669 10.168 1.00 98.56 145 LEU A CA 1
ATOM 1121 C C . LEU A 1 145 ? 7.327 7.829 11.133 1.00 98.56 145 LEU A C 1
ATOM 1123 O O . LEU A 1 145 ? 6.602 8.757 10.790 1.00 98.56 145 LEU A O 1
ATOM 1127 N N . TRP A 1 146 ? 7.976 7.816 12.295 1.00 98.44 146 TRP A N 1
ATOM 1128 C CA . TRP A 1 146 ? 7.859 8.887 13.281 1.00 98.44 146 TRP A CA 1
ATOM 1129 C C . TRP A 1 146 ? 8.248 10.255 12.706 1.00 98.44 146 TRP A C 1
ATOM 1131 O O . TRP A 1 146 ? 7.482 11.212 12.786 1.00 98.44 146 TRP A O 1
ATOM 1141 N N . CYS A 1 147 ? 9.407 10.346 12.048 1.00 98.62 147 CYS A N 1
ATOM 1142 C CA . CYS A 1 147 ? 9.846 11.584 11.409 1.00 98.62 147 CYS A CA 1
ATOM 1143 C C . CYS A 1 147 ? 8.889 12.053 10.305 1.00 98.62 147 CYS A C 1
ATOM 1145 O O . CYS A 1 147 ? 8.733 13.258 10.116 1.00 98.62 147 CYS A O 1
ATOM 1147 N N . ALA A 1 148 ? 8.275 11.128 9.563 1.00 98.56 148 ALA A N 1
ATOM 1148 C CA . ALA A 1 148 ? 7.323 11.468 8.514 1.00 98.56 148 ALA A CA 1
ATOM 1149 C C . ALA A 1 148 ? 6.016 12.001 9.120 1.00 98.56 148 ALA A C 1
ATOM 1151 O O . ALA A 1 148 ? 5.541 13.053 8.701 1.00 98.56 148 ALA A O 1
ATOM 1152 N N . LEU A 1 149 ? 5.502 11.350 10.169 1.00 98.56 149 LEU A N 1
ATOM 1153 C CA . LEU A 1 149 ? 4.312 11.790 10.900 1.00 98.56 149 LEU A CA 1
ATOM 1154 C C . LEU A 1 149 ? 4.475 13.197 11.485 1.00 98.56 149 LEU A C 1
ATOM 1156 O O . LEU A 1 149 ? 3.567 14.009 11.330 1.00 98.56 149 LEU A O 1
ATOM 1160 N N . LEU A 1 150 ? 5.648 13.532 12.035 1.00 98.31 150 LEU A N 1
ATOM 1161 C CA . LEU A 1 150 ? 5.950 14.892 12.506 1.00 98.31 150 LEU A CA 1
ATOM 1162 C C . LEU A 1 150 ? 5.816 15.968 11.408 1.00 98.31 150 LEU A C 1
ATOM 1164 O O . LEU A 1 150 ? 5.646 17.141 11.727 1.00 98.31 150 LEU A O 1
ATOM 1168 N N . GLN A 1 151 ? 5.906 15.601 10.123 1.00 97.88 151 GLN A N 1
ATOM 1169 C CA . GLN A 1 151 ? 5.760 16.528 8.991 1.00 97.88 151 GLN A CA 1
ATOM 1170 C C . GLN A 1 151 ? 4.373 16.517 8.335 1.00 97.88 151 GLN A C 1
ATOM 1172 O O . GLN A 1 151 ? 4.101 17.350 7.459 1.00 97.88 151 GLN A O 1
ATOM 1177 N N . THR A 1 152 ? 3.529 15.538 8.656 1.00 97.50 152 THR A N 1
ATOM 1178 C CA . THR A 1 152 ? 2.293 15.279 7.904 1.00 97.50 152 THR A CA 1
ATOM 1179 C C . THR A 1 152 ? 1.046 15.224 8.766 1.00 97.50 152 THR A C 1
ATOM 1181 O O . THR A 1 152 ? -0.030 15.502 8.249 1.00 97.50 152 THR A O 1
ATOM 1184 N N . ALA A 1 153 ? 1.167 14.851 10.039 1.00 95.38 153 ALA A N 1
ATOM 1185 C CA . ALA A 1 153 ? 0.047 14.683 10.950 1.00 95.38 153 ALA A CA 1
ATOM 1186 C C . ALA A 1 153 ? -0.016 15.841 11.951 1.00 95.38 153 ALA A C 1
ATOM 1188 O O . ALA A 1 153 ? 0.998 16.237 12.519 1.00 95.38 153 ALA A O 1
ATOM 1189 N N . GLU A 1 154 ? -1.223 16.350 12.196 1.00 93.38 154 GLU A N 1
ATOM 1190 C CA . GLU A 1 154 ? -1.463 17.350 13.243 1.00 93.38 154 GLU A CA 1
ATOM 1191 C C . GLU A 1 154 ? -1.264 16.746 14.641 1.00 93.38 154 GLU A C 1
ATOM 1193 O O . GLU A 1 154 ? -0.605 17.344 15.488 1.00 93.38 154 GLU A O 1
ATOM 1198 N N . ASN A 1 155 ? -1.760 15.521 14.853 1.00 95.56 155 ASN A N 1
ATOM 1199 C CA . ASN A 1 155 ? -1.558 14.755 16.079 1.00 95.56 155 ASN A CA 1
ATOM 1200 C C . ASN A 1 155 ? -0.705 13.506 15.808 1.00 95.56 155 ASN A C 1
ATOM 1202 O O . ASN A 1 155 ? -1.206 12.430 15.479 1.00 95.56 155 ASN A O 1
ATOM 1206 N N . CYS A 1 156 ? 0.613 13.685 15.884 1.00 96.38 156 CYS A N 1
ATOM 1207 C CA . CYS A 1 156 ? 1.600 12.664 15.530 1.00 96.38 156 CYS A CA 1
ATOM 1208 C C . CYS A 1 156 ? 1.549 11.427 16.447 1.00 96.38 156 CYS A C 1
ATOM 1210 O O . CYS A 1 156 ? 1.697 10.305 15.962 1.00 96.38 156 CYS A O 1
ATOM 1212 N N . ASP A 1 157 ? 1.314 11.611 17.748 1.00 97.19 157 ASP A N 1
ATOM 1213 C CA . ASP A 1 157 ? 1.255 10.508 18.716 1.00 97.19 157 ASP A CA 1
ATOM 1214 C C . ASP A 1 157 ? 0.052 9.595 18.460 1.00 97.19 157 ASP A C 1
ATOM 1216 O O . ASP A 1 157 ? 0.199 8.374 18.375 1.00 97.19 157 ASP A O 1
ATOM 1220 N N . GLU A 1 158 ? -1.134 10.181 18.272 1.00 97.75 158 GLU A N 1
ATOM 1221 C CA . GLU A 1 158 ? -2.348 9.424 17.946 1.00 97.75 158 GLU A CA 1
ATOM 1222 C C . GLU A 1 158 ? -2.199 8.671 16.622 1.00 97.75 158 GLU A C 1
ATOM 1224 O O . GLU A 1 158 ? -2.529 7.486 16.540 1.00 97.75 158 GLU A O 1
ATOM 1229 N N . ALA A 1 159 ? -1.626 9.326 15.610 1.00 97.94 159 ALA A N 1
ATOM 1230 C CA . ALA A 1 159 ? -1.355 8.712 14.317 1.00 97.94 159 ALA A CA 1
ATOM 1231 C C . ALA A 1 159 ? -0.409 7.511 14.428 1.00 97.94 159 ALA A C 1
ATOM 1233 O O . ALA A 1 159 ? -0.646 6.464 13.820 1.00 97.94 159 ALA A O 1
ATOM 1234 N N . LEU A 1 160 ? 0.658 7.643 15.223 1.00 98.19 160 LEU A N 1
ATOM 1235 C CA . LEU A 1 160 ? 1.608 6.561 15.452 1.00 98.19 160 LEU A CA 1
ATOM 1236 C C . LEU A 1 160 ? 0.922 5.367 16.124 1.00 98.19 160 LEU A C 1
ATOM 1238 O O . LEU A 1 160 ? 1.098 4.231 15.678 1.00 98.19 160 LEU A O 1
ATOM 1242 N N . VAL A 1 161 ? 0.129 5.614 17.171 1.00 98.00 161 VAL A N 1
ATOM 1243 C CA . VAL A 1 161 ? -0.609 4.562 17.885 1.00 98.00 161 VAL A CA 1
ATOM 1244 C C . VAL A 1 161 ? -1.589 3.851 16.952 1.00 98.00 161 VAL A C 1
ATOM 1246 O O . VAL A 1 161 ? -1.636 2.616 16.959 1.00 98.00 161 VAL A O 1
ATOM 1249 N N . GLU A 1 162 ? -2.325 4.591 16.117 1.00 98.31 162 GLU A N 1
ATOM 1250 C CA . GLU A 1 162 ? -3.280 3.996 15.179 1.00 98.31 162 GLU A CA 1
ATOM 1251 C C . GLU A 1 162 ? -2.570 3.087 14.164 1.00 98.31 162 GLU A C 1
ATOM 1253 O O . GLU A 1 162 ? -2.939 1.918 14.022 1.00 98.31 162 GLU A O 1
ATOM 1258 N N . ILE A 1 163 ? -1.512 3.589 13.515 1.00 98.12 163 ILE A N 1
ATOM 1259 C CA . ILE A 1 163 ? -0.794 2.888 12.438 1.00 98.12 163 ILE A CA 1
ATOM 1260 C C . ILE A 1 163 ? -0.020 1.669 12.959 1.00 98.12 163 ILE A C 1
ATOM 1262 O O . ILE A 1 163 ? -0.033 0.602 12.338 1.00 98.12 163 ILE A O 1
ATOM 1266 N N . VAL A 1 164 ? 0.679 1.812 14.088 1.00 97.19 164 VAL A N 1
ATOM 1267 C CA . VAL A 1 164 ? 1.554 0.758 14.627 1.00 97.19 164 VAL A CA 1
ATOM 1268 C C . VAL A 1 164 ? 0.761 -0.272 15.430 1.00 97.19 164 VAL A C 1
ATOM 1270 O O . VAL A 1 164 ? 1.033 -1.470 15.333 1.00 97.19 164 VAL A O 1
ATOM 1273 N N . GLY A 1 165 ? -0.215 0.178 16.220 1.00 95.88 165 GLY A N 1
ATOM 1274 C CA . GLY A 1 165 ? -0.917 -0.649 17.199 1.00 95.88 165 GLY A CA 1
ATOM 1275 C C . GLY A 1 165 ? -2.352 -0.973 16.804 1.00 95.88 165 GLY A C 1
ATOM 1276 O O . GLY A 1 165 ? -2.693 -2.145 16.598 1.00 95.88 165 GLY A O 1
ATOM 1277 N N . THR A 1 166 ? -3.206 0.051 16.734 1.00 97.00 166 THR A N 1
ATOM 1278 C CA . THR A 1 166 ? -4.663 -0.129 16.654 1.00 97.00 166 THR A CA 1
ATOM 1279 C C . THR A 1 166 ? -5.086 -0.868 15.386 1.00 97.00 166 THR A C 1
ATOM 1281 O O . THR A 1 166 ? -5.820 -1.856 15.473 1.00 97.00 166 THR A O 1
ATOM 1284 N N . ASN A 1 167 ? -4.611 -0.433 14.216 1.00 96.31 167 ASN A N 1
ATOM 1285 C CA . ASN A 1 167 ? -4.976 -1.030 12.930 1.00 96.31 167 ASN A CA 1
ATOM 1286 C C . ASN A 1 167 ? -4.562 -2.502 12.874 1.00 96.31 167 ASN A C 1
ATOM 1288 O O . ASN A 1 167 ? -5.397 -3.377 12.638 1.00 96.31 167 ASN A O 1
ATOM 1292 N N . SER A 1 168 ? -3.297 -2.793 13.185 1.00 91.81 168 SER A N 1
ATOM 1293 C CA . SER A 1 168 ? -2.749 -4.154 13.218 1.00 91.81 168 SER A CA 1
ATOM 1294 C C . SER A 1 168 ? -3.536 -5.075 14.154 1.00 91.81 168 SER A C 1
ATOM 1296 O O . SER A 1 168 ? -3.851 -6.210 13.796 1.00 91.81 168 SER A O 1
ATOM 1298 N N . SER A 1 169 ? -3.915 -4.574 15.333 1.00 92.62 169 SER A N 1
ATOM 1299 C CA . SER A 1 169 ? -4.714 -5.332 16.301 1.00 92.62 169 SER A CA 1
ATOM 1300 C C . SER A 1 169 ? -6.101 -5.673 15.751 1.00 92.62 169 SER A C 1
ATOM 1302 O O . SER A 1 169 ? -6.532 -6.823 15.854 1.00 92.62 169 SER A O 1
ATOM 1304 N N . LYS A 1 170 ? -6.782 -4.710 15.108 1.00 90.75 170 LYS A N 1
ATOM 1305 C CA . LYS A 1 170 ? -8.087 -4.927 14.457 1.00 90.75 170 LYS A CA 1
ATOM 1306 C C . LYS A 1 170 ? -7.993 -5.985 13.354 1.00 90.75 170 LYS A C 1
ATOM 1308 O O . LYS A 1 170 ? -8.814 -6.899 13.325 1.00 90.75 170 LYS A O 1
ATOM 1313 N N . LEU A 1 171 ? -6.981 -5.896 12.489 1.00 89.62 171 LEU A N 1
ATOM 1314 C CA . LEU A 1 171 ? -6.774 -6.840 11.385 1.00 89.62 171 LEU A CA 1
ATOM 1315 C C . LEU A 1 171 ? -6.575 -8.277 11.882 1.00 89.62 171 LEU A C 1
ATOM 1317 O O . LEU A 1 171 ? -7.157 -9.214 11.340 1.00 89.62 171 LEU A O 1
ATOM 1321 N N . LEU A 1 172 ? -5.784 -8.463 12.942 1.00 85.94 172 LEU A N 1
ATOM 1322 C CA . LEU A 1 172 ? -5.529 -9.789 13.509 1.00 85.94 172 LEU A CA 1
ATOM 1323 C C . LEU A 1 172 ? -6.733 -10.341 14.291 1.00 85.94 172 LEU A C 1
ATOM 1325 O O . LEU A 1 172 ? -6.960 -11.553 14.277 1.00 85.94 172 LEU A O 1
ATOM 1329 N N . ALA A 1 173 ? -7.534 -9.477 14.920 1.00 83.62 173 ALA A N 1
ATOM 1330 C CA . ALA A 1 173 ? -8.742 -9.868 15.652 1.00 83.62 173 ALA A CA 1
ATOM 1331 C C . ALA A 1 173 ? -9.891 -10.344 14.741 1.00 83.62 173 ALA A C 1
ATOM 1333 O O . ALA A 1 173 ? -10.696 -11.175 15.157 1.00 83.62 173 ALA A O 1
ATOM 1334 N N . GLN A 1 174 ? -9.951 -9.915 13.473 1.00 71.00 174 GLN A N 1
ATOM 1335 C CA . GLN A 1 174 ? -10.923 -10.453 12.498 1.00 71.00 174 GLN A CA 1
ATOM 1336 C C . GLN A 1 174 ? -10.831 -11.986 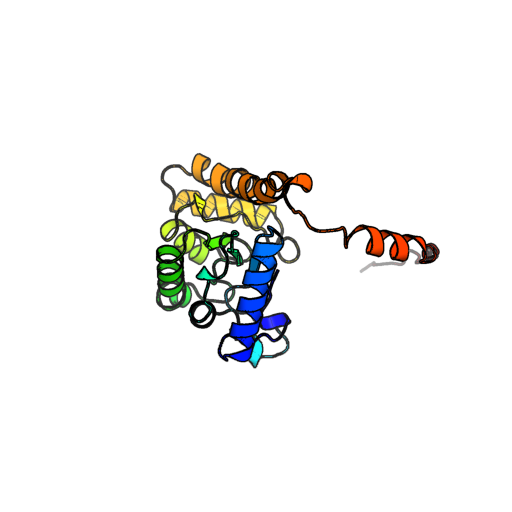12.363 1.00 71.00 174 GLN A C 1
ATOM 1338 O O . GLN A 1 174 ? -11.810 -12.665 12.048 1.00 71.00 174 GLN A O 1
ATOM 1343 N N . ARG A 1 175 ? -9.658 -12.553 12.663 1.00 59.34 175 ARG A N 1
ATOM 1344 C CA . ARG A 1 175 ? -9.393 -13.989 12.598 1.00 59.34 175 ARG A CA 1
ATOM 1345 C C . ARG A 1 175 ? -9.983 -14.779 13.771 1.00 59.34 175 ARG A C 1
ATOM 1347 O O . ARG A 1 175 ? -10.199 -15.977 13.625 1.00 59.34 175 ARG A O 1
ATOM 1354 N N . THR A 1 176 ? -10.228 -14.141 14.917 1.00 51.62 176 THR A N 1
ATOM 1355 C CA . THR A 1 176 ? -10.731 -14.803 16.135 1.00 51.62 176 THR A CA 1
ATOM 1356 C C . THR A 1 176 ? -12.246 -14.708 16.286 1.00 51.62 176 THR A C 1
ATOM 1358 O O . THR A 1 176 ? -12.832 -15.550 16.956 1.00 51.62 176 THR A O 1
ATOM 1361 N N . ALA A 1 177 ? -12.891 -13.734 15.634 1.00 46.66 177 ALA A N 1
ATOM 1362 C CA . ALA A 1 177 ? -14.347 -13.573 15.650 1.00 46.66 177 ALA A CA 1
ATOM 1363 C C . ALA A 1 177 ? -15.094 -14.556 14.725 1.00 46.66 177 ALA A C 1
ATOM 1365 O O . ALA A 1 177 ? -16.305 -14.708 14.840 1.00 46.66 177 ALA A O 1
ATOM 1366 N N . SER A 1 178 ? -14.389 -15.247 13.824 1.00 47.56 178 SER A N 1
ATOM 1367 C CA . SER A 1 178 ? -14.963 -16.303 12.983 1.00 47.56 178 SER A CA 1
ATOM 1368 C C . SER A 1 178 ? -14.850 -17.669 13.675 1.00 47.56 178 SER A C 1
ATOM 1370 O O . SER A 1 178 ? -14.095 -18.546 13.240 1.00 47.56 178 SER A O 1
ATOM 1372 N N . ASP A 1 179 ? -15.593 -17.811 14.780 1.00 42.31 179 ASP A N 1
ATOM 1373 C CA . ASP A 1 179 ? -15.723 -19.022 15.602 1.00 42.31 179 ASP A CA 1
ATOM 1374 C C . ASP A 1 179 ? -16.018 -20.250 14.704 1.00 42.31 179 ASP A C 1
ATOM 1376 O O . ASP A 1 179 ? -16.937 -20.200 13.875 1.00 42.31 179 ASP A O 1
ATOM 1380 N N . PRO A 1 180 ? -15.259 -21.363 14.802 1.00 48.44 180 PRO A N 1
ATOM 1381 C CA . PRO A 1 180 ? -15.435 -22.537 13.940 1.00 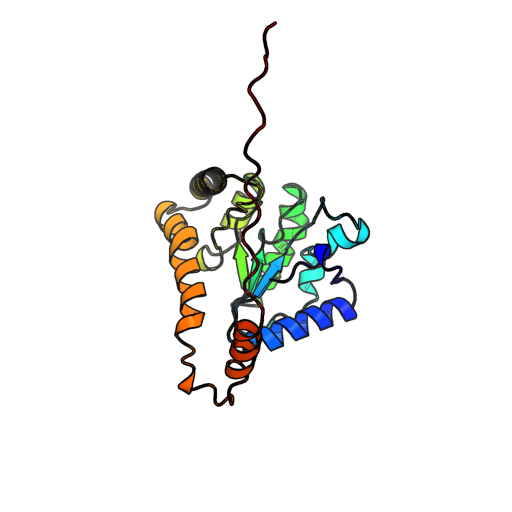48.44 180 PRO A CA 1
ATOM 1382 C C . PRO A 1 180 ? -16.846 -23.134 13.950 1.00 48.44 180 PRO A C 1
ATOM 1384 O O . PRO A 1 180 ? -17.198 -23.861 13.028 1.00 48.44 180 PRO A O 1
ATOM 1387 N N . LYS A 1 181 ? -17.663 -22.832 14.965 1.00 49.25 181 LYS A N 1
ATOM 1388 C CA . LYS A 1 181 ? -19.023 -23.367 15.108 1.00 49.25 181 LYS A CA 1
ATOM 1389 C C . LYS A 1 181 ? -20.040 -22.812 14.106 1.00 49.25 181 LYS A C 1
ATOM 1391 O O . LYS A 1 181 ? -21.037 -23.482 13.863 1.00 49.25 181 LYS A O 1
ATOM 1396 N N . GLU A 1 182 ? -19.805 -21.643 13.508 1.00 47.28 182 GLU A N 1
ATOM 1397 C CA . GLU A 1 182 ? -20.721 -21.067 12.502 1.00 47.28 182 GLU A CA 1
ATOM 1398 C C . GLU A 1 182 ? -20.360 -21.452 11.063 1.00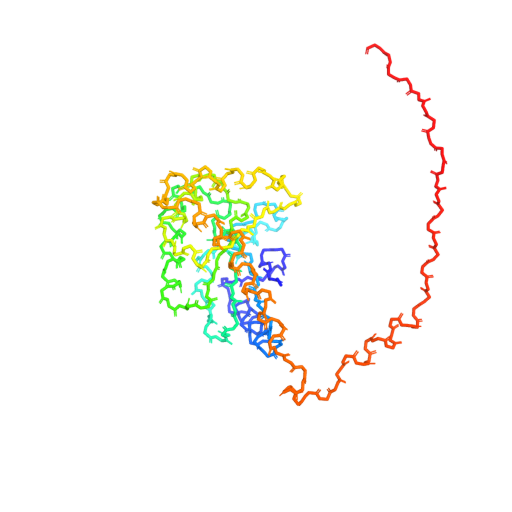 47.28 182 GLU A C 1
ATOM 1400 O O . GLU A 1 182 ? -21.169 -21.331 10.142 1.00 47.28 182 GLU A O 1
ATOM 1405 N N . ARG A 1 183 ? -19.154 -21.984 10.857 1.00 48.66 183 ARG A N 1
ATOM 1406 C CA . ARG A 1 183 ? -18.757 -22.579 9.588 1.00 48.66 183 ARG A CA 1
ATOM 1407 C C . ARG A 1 183 ? -19.198 -24.034 9.613 1.00 48.66 183 ARG A C 1
ATOM 1409 O O . ARG A 1 183 ? -18.465 -24.883 10.101 1.00 48.66 183 ARG A O 1
ATOM 1416 N N . GLY A 1 184 ? -20.388 -24.317 9.077 1.00 43.84 184 GLY A N 1
ATOM 1417 C CA . GLY A 1 184 ? -20.867 -25.665 8.731 1.00 43.84 184 GLY A CA 1
ATOM 1418 C C . GLY A 1 184 ? -19.989 -26.336 7.666 1.00 43.84 184 GLY A C 1
ATOM 1419 O O . GLY A 1 184 ? -20.447 -26.668 6.579 1.00 43.84 184 GLY A O 1
ATOM 1420 N N . VAL A 1 185 ? -18.700 -26.454 7.960 1.00 45.81 185 VAL A N 1
ATOM 1421 C CA . VAL A 1 185 ? -17.653 -27.007 7.123 1.00 45.81 185 VAL A CA 1
ATOM 1422 C C . VAL A 1 185 ? -17.201 -28.262 7.845 1.00 45.81 185 VAL A C 1
ATOM 1424 O O . VAL A 1 185 ? -16.427 -28.197 8.800 1.00 45.81 185 VAL A O 1
ATOM 1427 N N . ASP A 1 186 ? -17.724 -29.400 7.395 1.00 41.94 186 ASP A N 1
ATOM 1428 C CA . ASP A 1 186 ? -17.185 -30.710 7.742 1.00 41.94 186 ASP A CA 1
ATOM 1429 C C . ASP A 1 186 ? -15.659 -30.683 7.575 1.00 41.94 186 ASP A C 1
ATOM 1431 O O . ASP A 1 186 ? -15.133 -30.317 6.521 1.00 41.94 186 ASP A O 1
ATOM 1435 N N . GLU A 1 187 ? -14.957 -31.011 8.659 1.00 41.97 187 GLU A N 1
ATOM 1436 C CA . GLU A 1 187 ? -13.515 -30.861 8.840 1.00 41.97 187 GLU A CA 1
ATOM 1437 C C . GLU A 1 187 ? -12.661 -31.358 7.650 1.00 41.97 187 GLU A C 1
ATOM 1439 O O . GLU A 1 187 ? -12.523 -32.568 7.446 1.00 41.97 187 GLU A O 1
ATOM 1444 N N . PRO A 1 188 ? -11.907 -30.478 6.961 1.00 48.16 188 PRO A N 1
ATOM 1445 C CA . PRO A 1 188 ? -10.756 -30.902 6.164 1.00 48.16 188 PRO A CA 1
ATOM 1446 C C . PRO A 1 188 ? -9.472 -30.931 7.016 1.00 48.16 188 PRO A C 1
ATOM 1448 O O . PRO A 1 188 ? -8.514 -31.638 6.698 1.00 48.16 188 PRO A O 1
ATOM 1451 N N . PHE A 1 189 ? -9.439 -30.183 8.127 1.00 43.34 189 PHE A N 1
ATOM 1452 C CA . PHE A 1 189 ? -8.225 -29.955 8.921 1.00 43.34 189 PHE A CA 1
ATOM 1453 C C . PHE A 1 189 ? -7.795 -31.151 9.790 1.00 43.34 189 PHE A C 1
ATOM 1455 O O . PHE A 1 189 ? -6.606 -31.285 10.082 1.00 43.34 189 PHE A O 1
ATOM 1462 N N . SER A 1 190 ? -8.691 -32.097 10.091 1.00 43.62 190 SER A N 1
ATOM 1463 C CA . SER A 1 190 ? -8.335 -33.352 10.780 1.00 43.62 190 SER A CA 1
ATOM 1464 C C . SER A 1 190 ? -7.587 -34.368 9.902 1.00 43.62 190 SER A C 1
ATOM 1466 O O . SER A 1 190 ? -7.081 -35.375 10.412 1.00 43.62 190 SER A O 1
ATOM 1468 N N . ARG A 1 191 ? -7.479 -34.139 8.582 1.00 42.62 191 ARG A N 1
ATOM 1469 C CA . ARG A 1 191 ? -6.681 -34.996 7.682 1.00 42.62 191 ARG A CA 1
ATOM 1470 C C . ARG A 1 191 ? -5.217 -34.565 7.579 1.00 42.62 191 ARG A C 1
ATOM 1472 O O . ARG A 1 191 ? -4.354 -35.438 7.564 1.00 42.62 191 ARG A O 1
ATOM 1479 N N . CYS A 1 192 ? -4.911 -33.265 7.594 1.00 43.47 192 CYS A N 1
ATOM 1480 C CA . CYS A 1 192 ? -3.520 -32.795 7.514 1.00 43.47 192 CYS A CA 1
ATOM 1481 C C . CYS A 1 192 ? -2.698 -33.144 8.767 1.00 43.47 192 CYS A C 1
ATOM 1483 O O . CYS A 1 192 ? -1.531 -33.516 8.643 1.00 43.47 192 CYS A O 1
ATOM 1485 N N . ASN A 1 193 ? -3.311 -33.148 9.956 1.00 40.41 193 ASN A N 1
ATOM 1486 C CA . ASN A 1 193 ? -2.621 -33.558 11.187 1.00 40.41 193 ASN A CA 1
ATOM 1487 C C . ASN A 1 193 ? -2.267 -35.054 11.228 1.00 40.41 193 ASN A C 1
ATOM 1489 O O . ASN A 1 193 ? -1.307 -35.430 11.895 1.00 40.41 193 ASN A O 1
ATOM 1493 N N . ARG A 1 194 ? -2.975 -35.912 10.479 1.00 45.22 194 ARG A N 1
ATOM 1494 C CA . ARG A 1 194 ? -2.632 -37.341 10.383 1.00 45.22 194 ARG A CA 1
ATOM 1495 C C . ARG A 1 194 ? -1.430 -37.617 9.483 1.00 45.22 194 ARG A C 1
ATOM 1497 O O . ARG A 1 194 ? -0.726 -38.588 9.723 1.00 45.22 194 ARG A O 1
ATOM 1504 N N . ILE A 1 195 ? -1.170 -36.763 8.493 1.00 48.31 195 ILE A N 1
ATOM 1505 C CA . ILE A 1 195 ? -0.003 -36.909 7.609 1.00 48.31 195 ILE A CA 1
ATOM 1506 C C . ILE A 1 195 ? 1.264 -36.395 8.311 1.00 48.31 195 ILE A C 1
ATOM 1508 O O . ILE A 1 195 ? 2.306 -37.035 8.231 1.00 48.31 195 ILE A O 1
ATOM 1512 N N . ALA A 1 196 ? 1.171 -35.307 9.085 1.00 45.88 196 ALA A N 1
ATOM 1513 C CA . ALA A 1 196 ? 2.308 -34.779 9.846 1.00 45.88 196 ALA A CA 1
ATOM 1514 C C . ALA A 1 196 ? 2.784 -35.716 10.978 1.00 45.88 196 ALA A C 1
ATOM 1516 O O . ALA A 1 196 ? 3.964 -35.717 11.307 1.00 45.88 196 ALA A O 1
ATOM 1517 N N . GLN A 1 197 ? 1.898 -36.550 11.535 1.00 49.88 197 GLN A N 1
ATOM 1518 C CA . GLN A 1 197 ? 2.251 -37.556 12.550 1.00 49.88 197 GLN A CA 1
ATOM 1519 C C . GLN A 1 197 ? 2.828 -38.861 11.967 1.00 49.88 197 GLN A C 1
ATOM 1521 O O . GLN A 1 197 ? 3.233 -39.735 12.729 1.00 49.88 197 GLN A O 1
ATOM 1526 N N . GLN A 1 198 ? 2.862 -39.011 10.638 1.00 47.12 198 GLN A N 1
ATOM 1527 C CA . GLN A 1 198 ? 3.442 -40.175 9.952 1.00 47.12 198 GLN A CA 1
ATOM 1528 C C . GLN A 1 198 ? 4.787 -39.876 9.283 1.00 47.12 198 GLN A C 1
ATOM 1530 O O . GLN A 1 198 ? 5.407 -40.782 8.726 1.00 47.12 198 GLN A O 1
ATOM 1535 N N . LEU A 1 199 ? 5.253 -38.626 9.330 1.00 47.75 199 LEU A N 1
ATOM 1536 C CA . LEU A 1 199 ? 6.585 -38.283 8.852 1.00 47.75 199 LEU A CA 1
ATOM 1537 C C . LEU A 1 199 ? 7.609 -38.610 9.949 1.00 47.75 199 LEU A C 1
ATOM 1539 O O . LEU A 1 199 ? 7.407 -38.205 11.097 1.00 47.75 199 LEU A O 1
ATOM 1543 N N . PRO A 1 200 ? 8.695 -39.337 9.633 1.00 54.75 200 PRO A N 1
ATOM 1544 C CA . PRO A 1 200 ? 9.764 -39.561 10.591 1.00 54.75 200 PRO A CA 1
ATOM 1545 C C . PRO A 1 200 ? 10.329 -38.210 11.035 1.00 54.75 200 PRO A C 1
ATOM 1547 O O . PRO A 1 200 ? 10.574 -37.325 10.213 1.00 54.75 200 PRO A O 1
ATOM 1550 N N . THR A 1 201 ? 10.522 -38.049 12.344 1.00 58.28 201 THR A N 1
ATOM 1551 C CA . THR A 1 201 ? 11.277 -36.927 12.906 1.00 58.28 201 THR A CA 1
ATOM 1552 C C . THR A 1 201 ? 12.624 -36.827 12.189 1.00 58.28 201 THR A C 1
ATOM 1554 O O . THR A 1 201 ? 13.333 -37.835 12.147 1.00 58.28 201 THR A O 1
ATOM 1557 N N . PRO A 1 202 ? 12.987 -35.664 11.617 1.00 54.44 202 PRO A N 1
ATOM 1558 C CA . PRO A 1 202 ? 14.305 -35.495 11.025 1.00 54.44 202 PRO A CA 1
ATOM 1559 C C . PRO A 1 202 ? 15.358 -35.712 12.111 1.00 54.44 202 PRO A C 1
ATOM 1561 O O . PRO A 1 202 ? 15.252 -35.143 13.201 1.00 54.44 202 PRO A O 1
ATOM 1564 N N . GLU A 1 203 ? 16.346 -36.563 11.828 1.00 54.59 203 GLU A N 1
ATOM 1565 C CA . GLU A 1 203 ? 17.485 -36.727 12.724 1.00 54.59 203 GLU A CA 1
ATOM 1566 C C . GLU A 1 203 ? 18.188 -35.375 12.916 1.00 54.59 203 GLU A C 1
ATOM 1568 O O . GLU A 1 203 ? 18.282 -34.584 11.967 1.00 54.59 203 GLU A O 1
ATOM 1573 N N . PRO A 1 204 ? 18.659 -35.072 14.137 1.00 52.81 204 PRO A N 1
ATOM 1574 C CA . PRO A 1 204 ? 19.414 -33.857 14.380 1.00 52.81 204 PRO A CA 1
ATOM 1575 C C . PRO A 1 204 ? 20.650 -33.833 13.478 1.00 52.81 204 PRO A C 1
ATOM 1577 O O . PRO A 1 204 ? 21.406 -34.802 13.406 1.00 52.81 204 PRO A O 1
ATOM 1580 N N . TYR A 1 205 ? 20.853 -32.705 12.796 1.00 44.53 205 TYR A N 1
ATOM 1581 C CA . TYR A 1 205 ? 22.073 -32.452 12.039 1.00 44.53 205 TYR A CA 1
ATOM 1582 C C . TYR A 1 205 ? 23.291 -32.640 12.957 1.00 44.53 205 TYR A C 1
ATOM 1584 O O . TYR A 1 205 ? 23.291 -32.091 14.065 1.00 44.53 205 TYR A O 1
ATOM 1592 N N . PRO A 1 206 ? 24.333 -33.374 12.525 1.00 48.06 206 PRO A N 1
ATOM 1593 C CA . PRO A 1 206 ? 25.563 -33.456 13.289 1.00 48.06 206 PRO A CA 1
ATOM 1594 C C . PRO A 1 206 ? 26.158 -32.052 13.396 1.00 48.06 206 PRO A C 1
ATOM 1596 O O . PRO A 1 206 ? 26.433 -31.395 12.391 1.00 48.06 206 PRO A O 1
ATOM 1599 N N . VAL A 1 207 ? 26.330 -31.595 14.634 1.00 48.09 207 VAL A N 1
ATOM 1600 C CA . VAL A 1 207 ? 27.113 -30.403 14.947 1.00 48.09 207 VAL A CA 1
ATOM 1601 C C . VAL A 1 207 ? 28.545 -30.714 14.526 1.00 48.09 207 VAL A C 1
ATOM 1603 O O . VAL A 1 207 ? 29.209 -31.547 15.140 1.00 48.09 207 VAL A O 1
ATOM 1606 N N . GLN A 1 208 ? 29.001 -30.097 13.438 1.00 46.59 208 GLN A N 1
ATOM 1607 C CA . GLN A 1 208 ? 30.425 -30.033 13.144 1.00 46.59 208 GLN A CA 1
ATOM 1608 C C . GLN A 1 208 ? 31.031 -29.009 14.101 1.00 46.59 208 GLN A C 1
ATOM 1610 O O . GLN A 1 208 ? 31.003 -27.806 13.844 1.00 46.59 208 GLN A O 1
ATOM 1615 N N . ASP A 1 209 ? 31.523 -29.504 15.233 1.00 50.41 209 ASP A N 1
ATOM 1616 C CA . ASP A 1 209 ? 32.614 -28.841 15.932 1.00 50.41 209 ASP A CA 1
ATOM 1617 C C . ASP A 1 209 ? 33.861 -28.865 15.037 1.00 50.41 209 ASP A C 1
ATOM 1619 O O . ASP A 1 209 ? 34.045 -29.773 14.228 1.00 50.41 209 ASP A O 1
ATOM 1623 N N . GLU A 1 210 ? 34.717 -27.867 15.240 1.00 48.19 210 GLU A N 1
ATOM 1624 C CA . GLU A 1 210 ? 35.979 -27.595 14.543 1.00 48.19 210 GLU A CA 1
ATOM 1625 C C . GLU A 1 210 ? 35.876 -26.763 13.257 1.00 48.19 210 GLU A C 1
ATOM 1627 O O . GLU A 1 210 ? 35.834 -27.276 12.148 1.00 48.19 210 GLU A O 1
ATOM 1632 N N . LEU A 1 211 ? 36.054 -25.446 13.410 1.00 45.22 211 LEU A N 1
ATOM 1633 C CA . LEU A 1 211 ? 37.121 -24.763 12.676 1.00 45.22 211 LEU A CA 1
ATOM 1634 C C . LEU A 1 211 ? 37.807 -23.735 13.583 1.00 45.22 211 LEU A C 1
ATOM 1636 O O . LEU A 1 211 ? 37.411 -22.581 13.725 1.00 45.22 211 LEU A O 1
ATOM 1640 N N . SER A 1 212 ? 38.846 -24.264 14.228 1.00 43.41 212 SER A N 1
ATOM 1641 C CA . SER A 1 212 ? 40.085 -23.632 14.674 1.00 43.41 212 SER A CA 1
ATOM 1642 C C . SER A 1 212 ? 40.294 -22.177 14.241 1.00 43.41 212 SER A C 1
ATOM 1644 O O . SER A 1 212 ? 40.508 -21.872 13.070 1.00 43.41 212 SER A O 1
ATOM 1646 N N . SER A 1 213 ? 40.432 -21.324 15.252 1.00 50.88 213 SER A N 1
ATOM 1647 C CA . SER A 1 213 ? 41.207 -20.085 15.243 1.00 50.88 213 SER A CA 1
ATOM 1648 C C . SER A 1 213 ? 42.494 -20.186 14.416 1.00 50.88 213 SER A C 1
ATOM 1650 O O . SER A 1 213 ? 43.403 -20.928 14.794 1.00 50.88 213 SER A O 1
ATOM 1652 N N . LYS A 1 214 ? 42.608 -19.391 13.348 1.00 42.59 214 LYS A N 1
ATOM 1653 C CA . LYS A 1 214 ? 43.893 -18.920 12.817 1.00 42.59 214 LYS A CA 1
ATOM 1654 C C . LYS A 1 214 ? 43.772 -17.480 12.311 1.00 42.59 214 LYS A C 1
ATOM 1656 O O . LYS A 1 214 ? 43.060 -17.205 11.356 1.00 42.59 214 LYS A O 1
ATOM 1661 N N . GLU A 1 215 ? 44.474 -16.607 13.031 1.00 43.72 215 GLU A N 1
ATOM 1662 C CA . GLU A 1 215 ? 45.363 -15.563 12.508 1.00 43.72 215 GLU A CA 1
ATOM 1663 C C . GLU A 1 215 ? 44.791 -14.567 11.487 1.00 43.72 215 GLU A C 1
ATOM 1665 O O . GLU A 1 215 ? 44.812 -14.796 10.284 1.00 43.72 215 GLU A O 1
ATOM 1670 N N . TYR A 1 216 ? 44.448 -13.374 11.979 1.00 39.41 216 TYR A N 1
ATOM 1671 C CA . TYR A 1 216 ? 44.710 -12.139 11.239 1.00 39.41 216 TYR A CA 1
ATOM 1672 C C . TYR A 1 216 ? 45.659 -11.269 12.061 1.00 39.41 216 TYR A C 1
ATOM 1674 O O . TYR A 1 216 ? 45.275 -10.660 13.058 1.00 39.41 216 TYR A O 1
ATOM 1682 N N . GLY A 1 217 ? 46.920 -11.269 11.637 1.00 43.31 217 GLY A N 1
ATOM 1683 C CA . GLY A 1 217 ? 47.904 -10.243 11.940 1.00 43.31 217 GLY A CA 1
ATOM 1684 C C . GLY A 1 217 ? 48.375 -9.611 10.629 1.00 43.31 217 GLY A C 1
ATOM 1685 O O . GLY A 1 217 ? 48.520 -10.324 9.633 1.00 43.31 217 GLY A O 1
ATOM 1686 N N . SER A 1 218 ? 48.683 -8.311 10.703 1.00 43.22 218 SER A N 1
ATOM 1687 C CA . SER A 1 218 ? 49.121 -7.354 9.659 1.00 43.22 2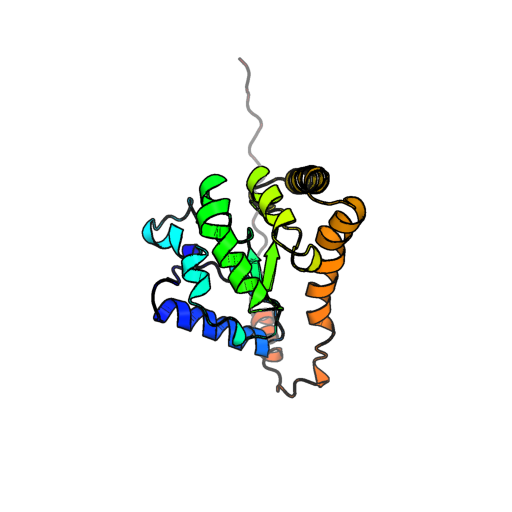18 SER A CA 1
ATOM 1688 C C . SER A 1 218 ? 48.005 -6.492 9.079 1.00 43.22 218 SER A C 1
ATOM 1690 O O . SER A 1 218 ? 47.245 -6.994 8.224 1.00 43.22 218 SER A O 1
#

pLDDT: mean 86.16, std 19.96, range [39.41, 98.62]